Protein 9HT6 (pdb70)

Foldseek 3Di:
DDPVVVVVVVVLVVQLVCLQPDDQPDDDVVQVVVLLLCQPLQAAAAQWNCSNVNHPVQQPAQAAKGFQSQADDDDDDPDSDGDGGIDGPDPDDSNTHDPVPGNGRGGHSNVSVVVVVVPPD/DVVVVLVVVLVVQLVCLQPDAQPDDDPVQVVVLVLCQVLQAAAAQWNCSNVNNPVQQPFLWAKGFQSFADDDDDDPDGGDGGIDGDPPTPSNTHDPVPGNGRGGHSNVSVVVVVVPPD

Secondary structure (DSSP, 8-state):
--HHHHHHHHHHHHHHHHHHH--SS---HHHHHHHHHHHHHT--SSS-GGGGGG-HHHHT-SS-EEEGGGB--PPPTT------SEEE------S---GGG--B-SS-HHHHHHHHHHHH-/-HHHHHHHHHHHHHHHHHH--SS---HHHHHHHHHHHHTT--SSS-GGGGGG-HHHHT-SS-EEEGGGB--PPPTT-----SEEEPS--------GGG--B-SS-HHHHHHHHHHHH-

B-factor: mean 46.14, std 17.87, range [17.68, 108.6]

Sequence (239 aa):
RSNMGKLKQEMGGIVTELIRDYQSSREDSLQDAWDYVQAQVKCCGWVSFYQWTDNAELMNRPEVTYPCSCEVKGEEDNSLSVRKGFCEAPQRTQSGNHPEDWPVYQEGCMEKVQAWLQENLNMGKLKQEMGGIVTELIRDYQSSREDSLQDAWDYVQAQVKCCGWVSFYQWTDNAELMNRPEVTYPCSCEVKGEEDNSSVRKGFCEAPGQTQSGNHPEDWPVYQEGCMEKVQAWLQENL

GO terms:
  GO:0005886 plasma membrane (C, EXP)
  GO:0005886 plasma membrane (C, TAS)
  GO:0005515 protein binding (F, IPI)
  GO:0005886 plasma membrane (C, IDA)
  GO:0070062 extracellular exosome (C, HDA)

Nearest PDB structures (foldseek):
  7rd5-assembly1_F  TM=6.441E-01  e=2.062E-05  Homo sapiens
  7rdb-assembly1_B  TM=6.472E-01  e=5.078E-05  Homo sapiens
  5m4r-assembly3_C-2  TM=5.550E-01  e=1.550E+00  Homo sapiens
  3gos-assembly1_C  TM=2.939E-01  e=4.171E+00  Yersinia pestis
  6wqm-assembly1_B  TM=2.999E-01  e=9.208E+00  Bartonella henselae str. Houston-1

InterPro domains:
  IPR000301 Tetraspanin, animals [PIRSF002419] (2-260)
  IPR008952 Tetraspanin, EC2 domain superfamily [G3DSA:1.10.1450.10] (108-227)
  IPR008952 Tetraspanin, EC2 domain superfamily [SSF48652] (107-228)
  IPR018499 Tetraspanin/Peripherin [PF00335] (10-255)
  IPR018499 Tetraspanin/Peripherin [PTHR19282] (10-241)
  IPR018503 Tetraspanin, conserved site [PS00421] (63-85)

Radius of gyration: 19.65 Å; Cα contacts (8 Å, |Δi|>4): 404; chains: 2; bounding box: 38×63×39 Å

Structure (mmCIF, N/CA/C/O backbone):
data_9HT6
#
_entry.id   9HT6
#
_cell.length_a   51.420
_cell.length_b   62.670
_cell.length_c   97.610
_cell.angle_alpha   90.000
_cell.angle_beta   90.000
_cell.angle_gamma   90.000
#
_symmetry.space_group_name_H-M   'P 21 21 21'
#
loop_
_entity.id
_entity.type
_entity.pdbx_description
1 polymer 'CD82 antigen'
2 non-polymer DI(HYDROXYETHYL)ETHER
3 water water
#
loop_
_atom_site.group_PDB
_atom_site.id
_atom_site.type_symbol
_atom_site.label_atom_id
_atom_site.label_alt_id
_atom_site.label_comp_id
_atom_site.label_asym_id
_atom_site.label_entity_id
_atom_site.label_seq_id
_atom_site.pdbx_PDB_ins_code
_atom_site.Cartn_x
_atom_site.Cartn_y
_atom_site.Cartn_z
_atom_site.occupancy
_atom_site.B_iso_or_equiv
_atom_site.auth_seq_id
_atom_site.auth_comp_id
_atom_site.auth_asym_id
_atom_site.auth_atom_id
_atom_site.pdbx_PDB_model_num
ATOM 1 N N . ARG A 1 2 ? 2.11592 -32.41086 6.66707 1.000 74.81593 107 ARG A N 1
ATOM 2 C CA . ARG A 1 2 ? 2.03491 -32.23456 5.22168 1.000 85.12990 107 ARG A CA 1
ATOM 3 C C . ARG A 1 2 ? 3.22548 -32.90327 4.53668 1.000 76.79249 107 ARG A C 1
ATOM 4 O O . ARG A 1 2 ? 4.31101 -32.98875 5.11003 1.000 71.45067 107 ARG A O 1
ATOM 12 N N . SER A 1 3 ? 3.01565 -33.37633 3.30997 1.000 75.94388 108 SER A N 1
ATOM 13 C CA . SER A 1 3 ? 4.06293 -34.06963 2.57667 1.000 72.25524 108 SER A CA 1
ATOM 14 C C . SER A 1 3 ? 5.18311 -33.10268 2.19262 1.000 72.94118 108 SER A C 1
ATOM 15 O O . SER A 1 3 ? 5.08647 -31.88466 2.37260 1.000 68.98159 108 SER A O 1
ATOM 18 N N . ASN A 1 4 ? 6.26619 -33.66808 1.65072 1.000 66.37487 109 ASN A N 1
ATOM 19 C CA . ASN A 1 4 ? 7.39488 -32.84181 1.23243 1.000 62.58141 109 ASN A CA 1
ATOM 20 C C . ASN A 1 4 ? 7.01929 -31.91135 0.08574 1.000 57.41196 109 ASN A C 1
ATOM 21 O O . ASN A 1 4 ? 7.59009 -30.82142 -0.03971 1.000 55.86835 109 ASN A O 1
ATOM 26 N N . MET A 1 5 ? 6.06801 -32.31786 -0.75936 1.000 52.44852 110 MET A N 1
ATOM 27 C CA . MET A 1 5 ? 5.61409 -31.44395 -1.83486 1.000 51.54068 110 MET A CA 1
ATOM 28 C C . MET A 1 5 ? 4.71654 -30.32957 -1.31840 1.000 57.66275 110 MET A C 1
ATOM 29 O O . MET A 1 5 ? 4.78756 -29.20172 -1.81964 1.000 49.66626 110 MET A O 1
ATOM 34 N N . GLY A 1 6 ? 3.89740 -30.61484 -0.30413 1.000 52.71562 111 GLY A N 1
ATOM 35 C CA . GLY A 1 6 ? 3.06576 -29.57472 0.27725 1.000 50.21701 111 GLY A CA 1
ATOM 36 C C . GLY A 1 6 ? 3.87746 -28.47515 0.93211 1.000 52.26951 111 GLY A C 1
ATOM 37 O O . GLY A 1 6 ? 3.49580 -27.30311 0.89606 1.000 56.73708 111 GLY A O 1
ATOM 38 N N . LYS A 1 7 ? 5.01210 -28.83519 1.53376 1.000 50.72020 112 LYS A N 1
ATOM 39 C CA . LYS A 1 7 ? 5.85447 -27.83695 2.17972 1.000 38.23805 112 LYS A CA 1
ATOM 40 C C . LYS A 1 7 ? 6.65730 -27.03023 1.16666 1.000 41.81031 112 LYS A C 1
ATOM 41 O O . LYS A 1 7 ? 7.01926 -25.88097 1.44427 1.000 41.38082 112 LYS A O 1
ATOM 47 N N . LEU A 1 8 ? 6.94210 -27.60449 -0.00516 1.000 39.31762 113 LEU A N 1
ATOM 48 C CA . LEU A 1 8 ? 7.45605 -26.79665 -1.10623 1.000 29.48651 113 LEU A CA 1
ATOM 49 C C . LEU A 1 8 ? 6.36611 -25.89170 -1.66269 1.000 34.51819 113 LEU A C 1
ATOM 50 O O . LEU A 1 8 ? 6.63612 -24.75141 -2.05842 1.000 35.78891 113 LEU A O 1
ATOM 55 N N . LYS A 1 9 ? 5.12532 -26.38485 -1.69475 1.000 44.32722 114 LYS A N 1
ATOM 56 C CA . LYS A 1 9 ? 4.01163 -25.56597 -2.16019 1.000 39.37633 114 LYS A CA 1
ATOM 57 C C . LYS A 1 9 ? 3.78178 -24.37467 -1.23999 1.000 41.13579 114 LYS A C 1
ATOM 58 O O . LYS A 1 9 ? 3.51008 -23.26363 -1.70880 1.000 43.65086 114 LYS A O 1
ATOM 64 N N . GLN A 1 10 ? 3.88373 -24.58611 0.07473 1.000 45.39730 115 GLN A N 1
ATOM 65 C CA . GLN A 1 10 ? 3.70429 -23.48464 1.01653 1.000 38.88093 115 GLN A CA 1
ATOM 66 C C . GLN A 1 10 ? 4.85938 -22.49062 0.94175 1.000 44.40435 115 GLN A C 1
ATOM 67 O O . GLN A 1 10 ? 4.64454 -21.27514 1.03086 1.000 41.96155 115 GLN A O 1
ATOM 73 N N . GLU A 1 11 ? 6.09152 -22.98309 0.78384 1.000 35.49879 116 GLU A N 1
ATOM 74 C CA . GLU A 1 11 ? 7.22555 -22.07729 0.62198 1.000 48.86552 116 GLU A CA 1
ATOM 75 C C . GLU A 1 11 ? 7.10655 -21.27868 -0.66817 1.000 47.89386 116 GLU A C 1
ATOM 76 O O . GLU A 1 11 ? 7.46323 -20.09494 -0.71102 1.000 48.82010 116 GLU A O 1
ATOM 82 N N . MET A 1 12 ? 6.60902 -21.91150 -1.73269 1.000 41.26568 117 MET A N 1
ATOM 83 C CA . MET A 1 12 ? 6.34662 -21.17988 -2.96643 1.000 38.86750 117 MET A CA 1
ATOM 84 C C . MET A 1 12 ? 5.30259 -20.09329 -2.73922 1.000 42.07071 117 MET A C 1
ATOM 85 O O . MET A 1 12 ? 5.46390 -18.95798 -3.20155 1.000 26.01063 117 MET A O 1
ATOM 90 N N . GLY A 1 13 ? 4.22280 -20.42466 -2.02742 1.000 37.13217 118 GLY A N 1
ATOM 91 C CA . GLY A 1 13 ? 3.22584 -19.42150 -1.69674 1.000 36.74502 118 GLY A CA 1
ATOM 92 C C . GLY A 1 13 ? 3.77372 -18.31341 -0.82025 1.000 38.87276 118 GLY A C 1
ATOM 93 O O . GLY A 1 13 ? 3.30169 -17.17546 -0.88344 1.000 35.13135 118 GLY A O 1
ATOM 94 N N . GLY A 1 14 ? 4.76840 -18.62724 0.01178 1.000 42.67272 119 GLY A N 1
ATOM 95 C CA . GLY A 1 14 ? 5.39422 -17.59555 0.82187 1.000 24.54525 119 GLY A CA 1
ATOM 96 C C . GLY A 1 14 ? 6.17437 -16.59808 -0.01307 1.000 32.07687 119 GLY A C 1
ATOM 97 O O . GLY A 1 14 ? 6.18590 -15.40014 0.28440 1.000 39.69987 119 GLY A O 1
ATOM 98 N N . ILE A 1 15 ? 6.84551 -17.07836 -1.06241 1.000 32.87949 120 ILE A N 1
ATOM 99 C CA . ILE A 1 15 ? 7.58349 -16.18529 -1.95313 1.000 30.49770 120 ILE A CA 1
ATOM 100 C C . ILE A 1 15 ? 6.62679 -15.23546 -2.66314 1.000 37.70078 120 ILE A C 1
ATOM 101 O O . ILE A 1 15 ? 6.87528 -14.02729 -2.75423 1.000 34.60254 120 ILE A O 1
ATOM 106 N N . VAL A 1 16 ? 5.51844 -15.77158 -3.18103 1.000 29.94535 121 VAL A N 1
ATOM 107 C CA . VAL A 1 16 ? 4.55497 -14.94718 -3.90707 1.000 37.17417 121 VAL A CA 1
ATOM 108 C C . VAL A 1 16 ? 3.96625 -13.88072 -2.99313 1.000 28.35492 121 VAL A C 1
ATOM 109 O O . VAL A 1 16 ? 3.76169 -12.73184 -3.40537 1.000 39.96543 121 VAL A O 1
ATOM 113 N N . THR A 1 17 ? 3.69318 -14.23880 -1.73666 1.000 26.97618 122 THR A N 1
ATOM 114 C CA . THR A 1 17 ? 3.14537 -13.26710 -0.79631 1.000 30.59070 122 THR A CA 1
ATOM 115 C C . THR A 1 17 ? 4.11857 -12.11667 -0.56688 1.000 35.32508 122 THR A C 1
ATOM 116 O O . THR A 1 17 ? 3.72008 -10.94576 -0.57175 1.000 41.53909 122 THR A O 1
ATOM 120 N N . GLU A 1 18 ? 5.40183 -12.42929 -0.36838 1.000 32.15273 123 GLU A N 1
ATOM 121 C CA . GLU A 1 18 ? 6.40008 -11.37582 -0.21855 1.000 35.42694 123 GLU A CA 1
ATOM 122 C C . GLU A 1 18 ? 6.64213 -10.64298 -1.53133 1.000 31.85739 123 GLU A C 1
ATOM 123 O O . GLU A 1 18 ? 6.90785 -9.43531 -1.52488 1.000 41.19341 123 GLU A O 1
ATOM 125 N N . LEU A 1 19 ? 6.56475 -11.35561 -2.65882 1.000 30.28327 124 LEU A N 1
ATOM 126 C CA . LEU A 1 19 ? 6.67001 -10.71089 -3.96459 1.000 25.53202 124 LEU A CA 1
ATOM 127 C C . LEU A 1 19 ? 5.57935 -9.66440 -4.15618 1.000 43.00166 124 LEU A C 1
ATOM 128 O O . LEU A 1 19 ? 5.84669 -8.55917 -4.64336 1.000 31.95053 124 LEU A O 1
ATOM 133 N N . ILE A 1 20 ? 4.34147 -9.99826 -3.78460 1.000 39.18542 125 ILE A N 1
ATOM 134 C CA . ILE A 1 20 ? 3.24375 -9.04097 -3.89098 1.000 30.34054 125 ILE A CA 1
ATOM 135 C C . ILE A 1 20 ? 3.48560 -7.84586 -2.97689 1.000 37.10285 125 ILE A C 1
ATOM 136 O O . ILE A 1 20 ? 3.21300 -6.69652 -3.34608 1.000 34.79983 125 ILE A O 1
ATOM 141 N N . ARG A 1 21 ? 4.02184 -8.09397 -1.77983 1.000 30.21041 126 ARG A N 1
ATOM 142 C CA . ARG A 1 21 ? 4.28735 -7.00538 -0.84479 1.000 33.28841 126 ARG A CA 1
ATOM 143 C C . ARG A 1 21 ? 5.36031 -6.06051 -1.37403 1.000 37.49931 126 ARG A C 1
ATOM 144 O O . ARG A 1 21 ? 5.21556 -4.83594 -1.28177 1.000 46.17172 126 ARG A O 1
ATOM 152 N N . ASP A 1 22 ? 6.43851 -6.60594 -1.93141 1.000 36.32449 127 ASP A N 1
ATOM 153 C CA . ASP A 1 22 ? 7.57116 -5.81332 -2.39218 1.000 41.50671 127 ASP A CA 1
ATOM 154 C C . ASP A 1 22 ? 7.42475 -5.34184 -3.83257 1.000 47.5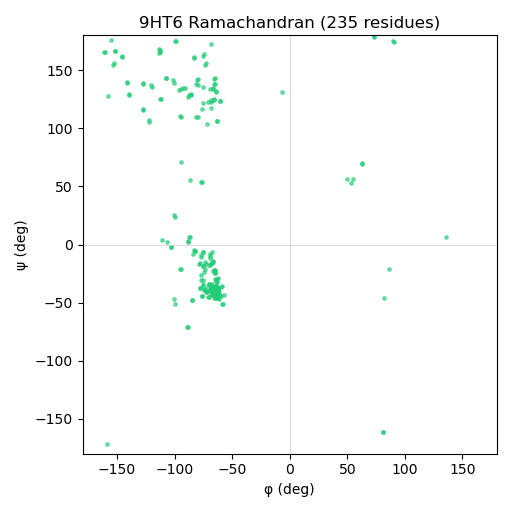2413 127 ASP A C 1
ATOM 155 O O . ASP A 1 22 ? 8.34694 -4.70720 -4.35683 1.000 43.01504 127 ASP A O 1
ATOM 160 N N . TYR A 1 23 ? 6.29814 -5.63702 -4.47718 1.000 38.62223 128 TYR A N 1
ATOM 161 C CA . TYR A 1 23 ? 6.09967 -5.28377 -5.8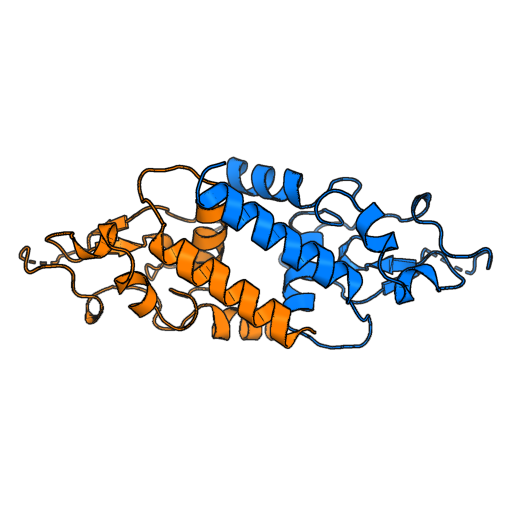7722 1.000 37.84681 128 TYR A CA 1
ATOM 162 C C . TYR A 1 23 ? 6.18364 -3.77694 -6.07034 1.000 42.00083 128 TYR A C 1
ATOM 163 O O . TYR A 1 23 ? 5.44695 -3.01397 -5.43470 1.000 43.39914 128 TYR A O 1
ATOM 172 N N . GLN A 1 24 ? 7.08464 -3.35795 -6.95285 1.000 46.24733 129 GLN A N 1
ATOM 173 C CA . GLN A 1 24 ? 7.25107 -1.96100 -7.32157 1.000 49.63104 129 GLN A CA 1
ATOM 174 C C . GLN A 1 24 ? 6.82641 -1.77282 -8.77406 1.000 57.33766 129 GLN A C 1
ATOM 175 O O . GLN A 1 24 ? 7.33613 -2.45498 -9.67095 1.000 46.04894 129 GLN A O 1
ATOM 181 N N . SER A 1 25 ? 5.89132 -0.84521 -8.99981 1.000 49.95502 130 SER A N 1
ATOM 182 C CA . SER A 1 25 ? 5.30749 -0.67520 -10.32643 1.000 56.19254 130 SER A CA 1
ATOM 183 C C . SER A 1 25 ? 6.32121 -0.21033 -11.36292 1.000 60.42231 130 SER A C 1
ATOM 184 O O . SER A 1 25 ? 6.12288 -0.45888 -12.55691 1.000 54.20926 130 SER A O 1
ATOM 187 N N . SER A 1 26 ? 7.40289 0.44558 -10.94118 1.000 55.52785 131 SER A N 1
ATOM 188 C CA . SER A 1 26 ? 8.36572 1.01399 -11.87601 1.000 63.18495 131 SER A CA 1
ATOM 189 C C . SER A 1 26 ? 9.55923 0.11052 -12.15867 1.000 59.91116 131 SER A C 1
ATOM 190 O O . SER A 1 26 ? 10.21828 0.29123 -13.18893 1.000 71.68697 131 SER A O 1
ATOM 193 N N . ARG A 1 27 ? 9.85243 -0.84951 -11.28570 1.000 73.36382 132 ARG A N 1
ATOM 194 C CA . ARG A 1 27 ? 11.03588 -1.68174 -11.45060 1.000 80.18620 132 ARG A CA 1
ATOM 195 C C . ARG A 1 27 ? 10.79194 -2.78417 -12.47344 1.000 68.74879 132 ARG A C 1
ATOM 196 O O . ARG A 1 27 ? 9.73000 -3.41342 -12.49380 1.000 62.31149 132 ARG A O 1
ATOM 204 N N . GLU A 1 28 ? 11.78845 -3.00961 -13.32856 1.000 63.96452 133 GLU A N 1
ATOM 205 C CA . GLU A 1 28 ? 11.76375 -4.10030 -14.29711 1.000 59.47837 133 GLU A CA 1
ATOM 206 C C . GLU A 1 28 ? 12.49287 -5.29458 -13.69096 1.000 65.38197 133 GLU A C 1
ATOM 207 O O . GLU A 1 28 ? 13.71725 -5.26745 -13.52720 1.000 61.42494 133 GLU A O 1
ATOM 209 N N . ASP A 1 29 ? 11.74115 -6.34160 -13.35830 1.000 57.81570 134 ASP A N 1
ATOM 210 C CA . ASP A 1 29 ? 12.28490 -7.50767 -12.67899 1.000 52.49250 134 ASP A CA 1
ATOM 211 C C . ASP A 1 29 ? 11.64062 -8.76596 -13.23977 1.000 43.38605 134 ASP A C 1
ATOM 212 O O . ASP A 1 29 ? 10.43206 -8.79412 -13.48747 1.000 48.50914 134 ASP A O 1
ATOM 217 N N . SER A 1 30 ? 12.45426 -9.80721 -13.43485 1.000 39.23545 135 SER A N 1
ATOM 218 C CA . SER A 1 30 ? 11.95035 -11.03238 -14.04916 1.000 35.19832 135 SER A CA 1
ATOM 219 C C . SER A 1 30 ? 10.96600 -11.75580 -13.13869 1.000 38.88084 135 SER A C 1
ATOM 220 O O . SER A 1 30 ? 10.00055 -12.36085 -13.61929 1.000 41.29899 135 SER A O 1
ATOM 223 N N . LEU A 1 31 ? 11.18880 -11.70879 -11.82369 1.000 37.19449 136 LEU A N 1
ATOM 224 C CA . LEU A 1 31 ? 10.26677 -12.37401 -10.90905 1.000 31.74955 136 LEU A CA 1
ATOM 225 C C . LEU A 1 31 ? 8.92354 -11.65500 -10.86594 1.000 33.07303 136 LEU A C 1
ATOM 226 O O . LEU A 1 31 ? 7.87088 -12.30001 -10.79853 1.000 34.96470 136 LEU A O 1
ATOM 231 N N . GLN A 1 32 ? 8.93755 -10.31988 -10.90108 1.000 34.32316 137 GLN A N 1
ATOM 232 C CA . GLN A 1 32 ? 7.68800 -9.57748 -11.03489 1.000 30.24998 137 GLN A CA 1
ATOM 233 C C . GLN A 1 32 ? 7.01246 -9.88365 -12.36484 1.000 29.86563 137 GLN A C 1
ATOM 234 O O . GLN A 1 32 ? 5.78365 -10.00524 -12.43330 1.000 35.06499 137 GLN A O 1
ATOM 240 N N . ASP A 1 33 ? 7.80271 -10.00511 -13.43537 1.000 40.21898 138 ASP A N 1
ATOM 241 C CA . ASP A 1 33 ? 7.24499 -10.34750 -14.74004 1.000 38.17213 138 ASP A CA 1
ATOM 242 C C . ASP A 1 33 ? 6.56706 -11.71013 -14.70966 1.000 34.94504 138 ASP A C 1
ATOM 243 O O . ASP A 1 33 ? 5.47373 -11.88038 -15.26218 1.000 38.74596 138 ASP A O 1
ATOM 248 N N . ALA A 1 34 ? 7.20499 -12.69466 -14.07123 1.000 30.96089 139 ALA A N 1
ATOM 249 C CA . ALA A 1 34 ? 6.63236 -14.03525 -14.01374 1.000 32.99265 139 ALA A CA 1
ATOM 250 C C . ALA A 1 34 ? 5.30074 -14.03878 -13.27463 1.000 38.49666 139 ALA A C 1
ATOM 251 O O . ALA A 1 34 ? 4.36877 -14.75223 -13.66443 1.000 32.27317 139 ALA A O 1
ATOM 253 N N . TRP A 1 35 ? 5.18656 -13.24371 -12.20801 1.000 32.84613 140 TRP A N 1
ATOM 254 C CA . TRP A 1 35 ? 3.93452 -13.21338 -11.46053 1.000 28.45986 140 TRP A CA 1
ATOM 255 C C . TRP A 1 35 ? 2.84039 -12.49735 -12.23996 1.000 28.46571 140 TRP A C 1
ATOM 256 O O . TRP A 1 35 ? 1.68489 -12.93780 -12.24117 1.000 34.39439 140 TRP A O 1
ATOM 267 N N . ASP A 1 36 ? 3.18074 -11.38763 -12.90051 1.000 32.49889 141 ASP A N 1
ATOM 268 C CA . ASP A 1 36 ? 2.20766 -10.70989 -13.75180 1.000 31.00451 141 ASP A CA 1
ATOM 269 C C . ASP A 1 36 ? 1.70363 -11.63403 -14.85337 1.000 28.71987 141 ASP A C 1
ATOM 270 O O . ASP A 1 36 ? 0.52796 -11.57701 -15.23273 1.000 26.46467 141 ASP A O 1
ATOM 275 N N . TYR A 1 37 ? 2.57872 -12.49581 -15.37744 1.000 30.15397 142 TYR A N 1
ATOM 276 C CA . TYR A 1 37 ? 2.15513 -13.44108 -16.40487 1.000 33.41461 142 TYR A CA 1
ATOM 277 C C . TYR A 1 37 ? 1.13955 -14.43513 -15.85520 1.000 31.36302 142 TYR A C 1
ATOM 278 O O . TYR A 1 37 ? 0.15715 -14.76634 -16.52940 1.000 32.94084 142 TYR A O 1
ATOM 287 N N . VAL A 1 38 ? 1.36252 -14.92653 -14.63443 1.000 36.17166 143 VAL A N 1
ATOM 288 C CA . VAL A 1 38 ? 0.45523 -15.90933 -14.04788 1.000 27.43259 143 VAL A CA 1
ATOM 289 C C . VAL A 1 38 ? -0.91819 -15.29434 -13.80749 1.000 33.45279 143 VAL A C 1
ATOM 290 O O . VAL A 1 38 ? -1.94976 -15.89158 -14.13679 1.000 29.98860 143 VAL A O 1
ATOM 294 N N . GLN A 1 39 ? -0.95222 -14.08621 -13.24064 1.000 27.51743 144 GLN A N 1
ATOM 295 C CA . GLN A 1 39 ? -2.23028 -13.44567 -12.94582 1.000 28.35059 144 GLN A CA 1
ATOM 296 C C . GLN A 1 39 ? -3.01507 -13.14865 -14.21738 1.000 28.03301 144 GLN A C 1
ATOM 297 O O . GLN A 1 39 ? -4.24582 -13.26388 -14.23633 1.000 34.99507 144 GLN A O 1
ATOM 303 N N . ALA A 1 40 ? -2.32321 -12.76784 -15.29140 1.000 30.31944 145 ALA A N 1
ATOM 304 C CA . ALA A 1 40 ? -3.01589 -12.40787 -16.52320 1.000 24.71324 145 ALA A CA 1
ATOM 305 C C . ALA A 1 40 ? -3.47753 -13.63848 -17.29517 1.000 28.60700 145 ALA A C 1
ATOM 306 O O . ALA A 1 40 ? -4.56043 -13.62781 -17.89045 1.000 26.60339 145 ALA A O 1
ATOM 308 N N . GLN A 1 41 ? -2.67638 -14.70614 -17.29533 1.000 31.97795 146 GLN A N 1
ATOM 309 C CA . GLN A 1 41 ? -2.99702 -15.87768 -18.10503 1.000 31.85897 146 GLN A CA 1
ATOM 310 C C . GLN A 1 41 ? -3.94977 -16.82018 -17.37933 1.000 30.83563 146 GLN A C 1
ATOM 311 O O . GLN A 1 41 ? -4.94523 -17.27209 -17.95564 1.000 39.33003 146 GLN A O 1
ATOM 317 N N . VAL A 1 42 ? -3.65936 -17.13449 -16.11457 1.000 35.56350 147 VAL A N 1
ATOM 318 C CA . VAL A 1 42 ? -4.56352 -17.97787 -15.34368 1.000 24.47012 147 VAL A CA 1
ATOM 319 C C . VAL A 1 42 ? -5.82249 -17.21213 -14.95871 1.000 17.78323 147 VAL A C 1
ATOM 320 O O . VAL A 1 42 ? -6.83471 -17.82462 -14.59844 1.000 30.02523 147 VAL A O 1
ATOM 324 N N . LYS A 1 43 ? -5.78877 -15.88123 -15.05456 1.000 29.27766 148 LYS A N 1
ATOM 325 C CA . LYS A 1 43 ? -6.91268 -15.00627 -14.71850 1.000 28.30987 148 LYS A CA 1
ATOM 326 C C . LYS A 1 43 ? -7.26831 -15.12701 -13.23247 1.000 24.46907 148 LYS A C 1
ATOM 327 O O . LYS A 1 43 ? -8.30854 -15.65672 -12.83689 1.000 29.01087 148 LYS A O 1
ATOM 333 N N . CYS A 1 44 ? -6.35463 -14.60426 -12.41810 1.000 24.74978 149 CYS A N 1
ATOM 334 C CA . CYS A 1 44 ? -6.48742 -14.62957 -10.96996 1.000 26.66299 149 CYS A CA 1
ATOM 335 C C . CYS A 1 44 ? -5.73943 -13.43444 -10.39695 1.000 26.87827 149 CYS A C 1
ATOM 336 O O . CYS A 1 44 ? -4.95021 -12.78454 -11.08605 1.000 21.89064 149 CYS A O 1
ATOM 339 N N . CYS A 1 45 ? -5.98626 -13.15153 -9.11857 1.000 24.13156 150 CYS A N 1
ATOM 340 C CA . CYS A 1 45 ? -5.35665 -12.01574 -8.45657 1.000 25.44432 150 CYS A CA 1
ATOM 341 C C . CYS A 1 45 ? -4.94701 -12.40765 -7.04631 1.000 29.19746 150 CYS A C 1
ATOM 342 O O . CYS A 1 45 ? -5.76367 -12.92581 -6.27885 1.000 27.88488 150 CYS A O 1
ATOM 345 N N . GLY A 1 46 ? -3.68931 -12.14385 -6.70743 1.000 26.13064 151 GLY A N 1
ATOM 346 C CA . GLY A 1 46 ? -3.14731 -12.55587 -5.42847 1.000 25.95288 151 GLY A CA 1
ATOM 347 C C . GLY A 1 46 ? -2.91369 -14.05637 -5.39515 1.000 33.36923 151 GLY A C 1
ATOM 348 O O . GLY A 1 46 ? -3.18758 -14.78676 -6.34525 1.000 31.08297 151 GLY A O 1
ATOM 349 N N . TRP A 1 47 ? -2.38415 -14.51722 -4.26447 1.000 25.31820 152 TRP A N 1
ATOM 350 C CA . TRP A 1 47 ? -2.16405 -15.95368 -4.05896 1.000 25.49726 152 TRP A CA 1
ATOM 351 C C . TRP A 1 47 ? -3.41669 -16.57055 -3.44509 1.000 30.02947 152 TRP A C 1
ATOM 352 O O . TRP A 1 47 ? -4.14550 -17.31353 -4.11022 1.000 28.62072 152 TRP A O 1
ATOM 363 N N . VAL A 1 48 ? -3.68506 -16.25843 -2.17823 1.000 25.10377 153 VAL A N 1
ATOM 364 C CA . VAL A 1 48 ? -4.91556 -16.72515 -1.54963 1.000 30.65248 153 VAL A CA 1
ATOM 365 C C . VAL A 1 48 ? -6.11007 -15.90281 -2.02092 1.000 36.73936 153 VAL A C 1
ATOM 366 O O . VAL A 1 48 ? -7.16911 -16.45449 -2.33982 1.000 38.11698 153 VAL A O 1
ATOM 370 N N . SER A 1 49 ? -5.96038 -14.58134 -2.08140 1.000 18.16155 154 SER A N 1
ATOM 371 C CA . SER A 1 49 ? -7.02647 -13.69917 -2.53735 1.000 24.01988 154 SER A CA 1
ATOM 372 C C . SER A 1 49 ? -6.40889 -12.36872 -2.94302 1.000 30.74178 154 SER A C 1
ATOM 373 O O . SER A 1 49 ? -5.25570 -12.07417 -2.61991 1.000 30.68419 154 SER A O 1
ATOM 376 N N . PHE A 1 50 ? -7.19657 -11.55992 -3.65790 1.000 32.55201 155 PHE A N 1
ATOM 377 C CA . PHE A 1 50 ? -6.70071 -10.26396 -4.10733 1.000 25.11082 155 PHE A CA 1
ATOM 378 C C . PHE A 1 50 ? -6.45144 -9.29783 -2.95686 1.000 35.01584 155 PHE A C 1
ATOM 379 O O . PHE A 1 50 ? -5.78181 -8.27998 -3.16187 1.000 37.91457 155 PHE A O 1
ATOM 387 N N . TYR A 1 51 ? -6.96402 -9.59085 -1.75930 1.000 35.72084 156 TYR A N 1
ATOM 388 C CA . TYR A 1 51 ? -6.71922 -8.73235 -0.60721 1.000 33.44312 156 TYR A CA 1
ATOM 389 C C . TYR A 1 51 ? -5.26221 -8.75478 -0.16618 1.000 28.81297 156 TYR A C 1
ATOM 390 O O . TYR A 1 51 ? -4.84729 -7.87737 0.59800 1.000 39.20866 156 TYR A O 1
ATOM 399 N N . GLN A 1 52 ? -4.47954 -9.73596 -0.62166 1.000 22.21183 157 GLN A N 1
ATOM 400 C CA . GLN A 1 52 ? -3.05101 -9.74067 -0.33085 1.000 33.71093 157 GLN A CA 1
ATOM 401 C C . GLN A 1 52 ? -2.32559 -8.57006 -0.97960 1.000 35.99032 157 GLN A C 1
ATOM 402 O O . GLN A 1 52 ? -1.24551 -8.19107 -0.51346 1.000 36.39246 157 GLN A O 1
ATOM 408 N N . TRP A 1 53 ? -2.88996 -7.99330 -2.04329 1.000 25.48708 158 TRP A N 1
ATOM 409 C CA . TRP A 1 53 ? -2.30350 -6.80203 -2.64266 1.000 24.91070 158 TRP A CA 1
ATOM 410 C C . TRP A 1 53 ? -2.44435 -5.57741 -1.74973 1.000 30.19441 158 TRP A C 1
ATOM 411 O O . TRP A 1 53 ? -1.72401 -4.59418 -1.95154 1.000 32.40782 158 TRP A O 1
ATOM 422 N N . THR A 1 54 ? -3.34928 -5.61290 -0.76876 1.000 33.11371 159 THR A N 1
ATOM 423 C CA . THR A 1 54 ? -3.45595 -4.51948 0.18887 1.000 37.44837 159 THR A CA 1
ATOM 424 C C . THR A 1 54 ? -2.25999 -4.45172 1.12666 1.000 40.25485 159 THR A C 1
ATOM 425 O O . THR A 1 54 ? -2.12842 -3.46931 1.86451 1.000 43.47250 159 THR A O 1
ATOM 429 N N . ASP A 1 55 ? -1.39404 -5.46588 1.12058 1.000 30.22183 160 ASP A N 1
ATOM 430 C CA . ASP A 1 55 ? -0.14694 -5.39835 1.86752 1.000 38.16499 160 ASP A CA 1
ATOM 431 C C . ASP A 1 55 ? 0.93829 -4.64302 1.11522 1.000 35.81446 160 ASP A C 1
ATOM 432 O O . ASP A 1 55 ? 2.01831 -4.41996 1.67294 1.000 39.00344 160 ASP A O 1
ATOM 437 N N . ASN A 1 56 ? 0.67820 -4.25199 -0.12992 1.000 36.34543 161 ASN A N 1
ATOM 438 C CA . ASN A 1 56 ? 1.59205 -3.40631 -0.88794 1.000 44.48998 161 ASN A CA 1
ATOM 439 C C . ASN A 1 56 ? 1.36923 -1.95998 -0.46402 1.000 42.92115 161 ASN A C 1
ATOM 440 O O . ASN A 1 56 ? 0.32877 -1.36957 -0.77330 1.000 35.15671 161 ASN A O 1
ATOM 445 N N . ALA A 1 57 ? 2.34004 -1.39100 0.25542 1.000 46.17077 162 ALA A N 1
ATOM 446 C CA . ALA A 1 57 ? 2.18339 -0.03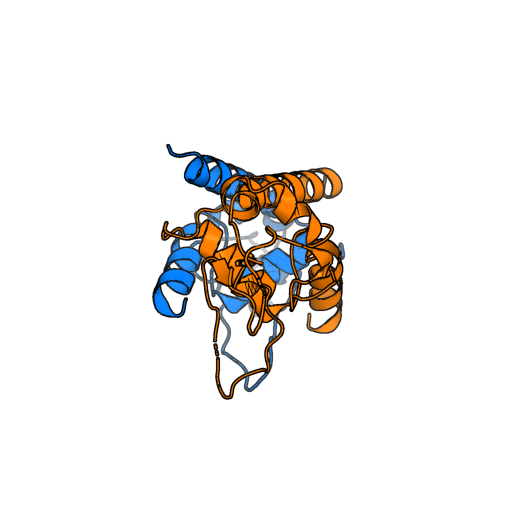196 0.76586 1.000 28.00603 162 ALA A CA 1
ATOM 447 C C . ALA A 1 57 ? 2.07819 0.97616 -0.37022 1.000 28.86020 162 ALA A C 1
ATOM 448 O O . ALA A 1 57 ? 1.27098 1.91175 -0.30788 1.000 43.42046 162 ALA A O 1
ATOM 450 N N . GLU A 1 58 ? 2.88765 0.79887 -1.41833 1.000 38.69593 163 GLU A N 1
ATOM 451 C CA . GLU A 1 58 ? 2.85749 1.71804 -2.55163 1.000 28.85806 163 GLU A CA 1
ATOM 452 C C . GLU A 1 58 ? 1.49530 1.70621 -3.23580 1.000 38.47770 163 GLU A C 1
ATOM 453 O O . GLU A 1 58 ? 1.00214 2.75264 -3.67342 1.000 45.42062 163 GLU A O 1
ATOM 459 N N . LEU A 1 59 ? 0.86581 0.53332 -3.32577 1.000 35.57273 164 LEU A N 1
ATOM 460 C CA . LEU A 1 59 ? -0.43151 0.43838 -3.98423 1.000 31.00897 164 LEU A CA 1
ATOM 461 C C . LEU A 1 59 ? -1.51819 1.10776 -3.15006 1.000 38.62381 164 LEU A C 1
ATOM 462 O O . LEU A 1 59 ? -2.34208 1.86276 -3.68013 1.000 34.68612 164 LEU A O 1
ATOM 467 N N . MET A 1 60 ? -1.53431 0.85018 -1.83998 1.000 30.64826 165 MET A N 1
ATOM 468 C CA . MET A 1 60 ? -2.57448 1.40562 -0.98331 1.000 30.10421 165 MET A CA 1
ATOM 469 C C . MET A 1 60 ? -2.36339 2.87247 -0.64203 1.000 43.55640 165 MET A C 1
ATOM 470 O O . MET A 1 60 ? -3.27346 3.49307 -0.08576 1.000 43.25971 165 MET A O 1
ATOM 475 N N . ASN A 1 61 ? -1.20086 3.43574 -0.94748 1.000 47.42539 166 ASN A N 1
ATOM 476 C CA . ASN A 1 61 ? -0.94458 4.85098 -0.73428 1.000 40.01848 166 ASN A CA 1
ATOM 477 C C . ASN A 1 61 ? -1.36513 5.70554 -1.92185 1.000 37.74119 166 ASN A C 1
ATOM 478 O O . ASN A 1 61 ? -1.10644 6.91366 -1.92181 1.000 47.91428 166 ASN A O 1
ATOM 480 N N . ARG A 1 62 ? -2.01115 5.11024 -2.92699 1.000 42.40941 167 ARG A N 1
ATOM 481 C CA . ARG A 1 62 ? -2.43534 5.85426 -4.10490 1.000 37.99726 167 ARG A CA 1
ATOM 482 C C . ARG A 1 62 ? -3.72099 6.62537 -3.80734 1.000 39.46261 167 ARG A C 1
ATOM 483 O O . ARG A 1 62 ? -4.59805 6.12237 -3.09990 1.000 44.67725 167 ARG A O 1
ATOM 491 N N . PRO A 1 63 ? -3.85814 7.84622 -4.33376 1.000 49.43664 168 PRO A N 1
ATOM 492 C CA . PRO A 1 63 ? -5.07386 8.62845 -4.05979 1.000 46.86387 168 PRO A CA 1
ATOM 493 C C . PRO A 1 63 ? -6.29346 8.15381 -4.82872 1.000 53.12119 168 PRO A C 1
ATOM 494 O O . PRO A 1 63 ? -7.41754 8.48983 -4.43698 1.000 53.65184 168 PRO A O 1
ATOM 498 N N . GLU A 1 64 ? -6.11467 7.39605 -5.90413 1.000 49.56642 169 GLU A N 1
ATOM 499 C CA . GLU A 1 64 ? -7.21421 6.89123 -6.71155 1.000 39.00750 169 GLU A CA 1
ATOM 500 C C . GLU A 1 64 ? -7.30337 5.37519 -6.60113 1.000 39.16064 169 GLU A C 1
ATOM 501 O O . GLU A 1 64 ? -6.40821 4.70837 -6.07546 1.000 46.01582 169 GLU A O 1
ATOM 507 N N . VAL A 1 65 ? -8.41639 4.83690 -7.09830 1.000 39.26123 170 VAL A N 1
ATOM 508 C CA . VAL A 1 65 ? -8.60739 3.39384 -7.17829 1.000 33.46158 170 VAL A CA 1
ATOM 509 C C . VAL A 1 65 ? -7.54717 2.82864 -8.11217 1.000 40.16600 170 VAL A C 1
ATOM 510 O O . VAL A 1 65 ? -7.61686 3.01097 -9.33308 1.000 35.50630 170 VAL A O 1
ATOM 514 N N . THR A 1 66 ? -6.55316 2.15032 -7.54429 1.000 41.35366 171 THR A N 1
ATOM 515 C CA . THR A 1 66 ? -5.42210 1.63937 -8.30297 1.000 31.40851 171 THR A CA 1
ATOM 516 C C . THR A 1 66 ? -5.24353 0.15770 -8.01044 1.000 30.49881 171 THR A C 1
ATOM 517 O O . THR A 1 66 ? -5.35744 -0.27605 -6.86014 1.000 29.19489 171 THR A O 1
ATOM 521 N N . TYR A 1 67 ? -4.95493 -0.61091 -9.05405 1.000 35.89588 172 TYR A N 1
ATOM 522 C CA . TYR A 1 67 ? -4.88949 -2.06107 -8.96079 1.000 34.73913 172 TYR A CA 1
ATOM 523 C C . TYR A 1 67 ? -3.79881 -2.55449 -9.89764 1.000 29.89029 172 TYR A C 1
ATOM 524 O O . TYR A 1 67 ? -3.37746 -1.82565 -10.80250 1.000 29.78658 172 TYR A O 1
ATOM 533 N N . PRO A 1 68 ? -3.30795 -3.77882 -9.69757 1.000 33.14542 173 PRO A N 1
ATOM 534 C CA . PRO A 1 68 ? -2.31669 -4.33294 -10.63146 1.000 21.87869 173 PRO A CA 1
ATOM 535 C C . PRO A 1 68 ? -2.93967 -4.57068 -11.99858 1.000 30.97943 173 PRO A C 1
ATOM 536 O O . PRO A 1 68 ? -4.04121 -5.11384 -12.10814 1.000 28.94577 173 PRO A O 1
ATOM 540 N N . CYS A 1 69 ? -2.22253 -4.15709 -13.04545 1.000 28.23449 174 CYS A N 1
ATOM 541 C CA . CYS A 1 69 ? -2.75890 -4.27771 -14.39713 1.000 30.30136 174 CYS A CA 1
ATOM 542 C C . CYS A 1 69 ? -2.94946 -5.73785 -14.79167 1.000 36.22517 174 CYS A C 1
ATOM 543 O O . CYS A 1 69 ? -3.90966 -6.07725 -15.49286 1.000 36.76292 174 CYS A O 1
ATOM 546 N N . SER A 1 70 ? -2.04468 -6.61831 -14.35298 1.000 29.34094 175 SER A N 1
ATOM 547 C CA . SER A 1 70 ? -2.15801 -8.03123 -14.69878 1.000 33.58208 175 SER A CA 1
ATOM 548 C C . SER A 1 70 ? -3.37738 -8.68945 -14.06667 1.000 27.10188 175 SER A C 1
ATOM 549 O O . SER A 1 70 ? -3.84485 -9.71331 -14.57639 1.000 36.68574 175 SER A O 1
ATOM 552 N N . CYS A 1 71 ? -3.89983 -8.12890 -12.97338 1.000 24.66823 176 CYS A N 1
ATOM 553 C CA . CYS A 1 71 ? -5.11309 -8.64939 -12.35538 1.000 27.83620 176 CYS A CA 1
ATOM 554 C C . CYS A 1 71 ? -6.37601 -8.23423 -13.09672 1.000 34.03665 176 CYS A C 1
ATOM 555 O O . CYS A 1 71 ? -7.43153 -8.83813 -12.87732 1.000 36.17883 176 CYS A O 1
ATOM 558 N N . GLU A 1 72 ? -6.28839 -7.22798 -13.96294 1.000 24.62249 177 GLU A N 1
ATOM 559 C CA . GLU A 1 72 ? -7.47468 -6.61040 -14.53952 1.000 26.01960 177 GLU A CA 1
ATOM 560 C C . GLU A 1 72 ? -8.24046 -7.58856 -15.42192 1.000 29.79904 177 GLU A C 1
ATOM 561 O O . GLU A 1 72 ? -7.65015 -8.35599 -16.18806 1.000 39.14128 177 GLU A O 1
ATOM 567 N N . VAL A 1 73 ? -9.56765 -7.56224 -15.29685 1.000 38.35644 178 VAL A N 1
ATOM 568 C CA . VAL A 1 73 ? -10.43365 -8.35652 -16.16185 1.000 27.01803 178 VAL A CA 1
ATOM 569 C C . VAL A 1 73 ? -10.31298 -7.83101 -17.58555 1.000 26.76267 178 VAL A C 1
ATOM 570 O O . VAL A 1 73 ? -10.52132 -6.63957 -17.84315 1.000 37.49011 178 VAL A O 1
ATOM 574 N N . LYS A 1 74 ? -9.97450 -8.71840 -18.51704 1.000 31.39762 179 LYS A N 1
ATOM 575 C CA . LYS A 1 74 ? -9.77480 -8.32817 -19.90272 1.000 29.19723 179 LYS A CA 1
ATOM 576 C C . LYS A 1 74 ? -10.05489 -9.52573 -20.79599 1.000 40.67326 179 LYS A C 1
ATOM 577 O O . LYS A 1 74 ? -9.92282 -10.67751 -20.37324 1.000 40.53795 179 LYS A O 1
ATOM 583 N N . GLY A 1 75 ? -10.43801 -9.24387 -22.03754 1.000 38.87674 180 GLY A N 1
ATOM 584 C CA . GLY A 1 75 ? -10.68765 -10.30839 -22.98323 1.000 35.67167 180 GLY A CA 1
ATOM 585 C C . GLY A 1 75 ? -9.40711 -10.93388 -23.49919 1.000 44.92789 180 GLY A C 1
ATOM 586 O O . GLY A 1 75 ? -8.31530 -10.37379 -23.39770 1.000 48.68934 180 GLY A O 1
ATOM 587 N N . GLU A 1 76 ? -9.55044 -12.12658 -24.06960 1.000 43.91216 181 GLU A N 1
ATOM 588 C CA . GLU A 1 76 ? -8.41784 -12.85410 -24.62379 1.000 41.31096 181 GLU A CA 1
ATOM 589 C C . GLU A 1 76 ? -8.21266 -12.45440 -26.07866 1.000 40.45267 181 GLU A C 1
ATOM 590 O O . GLU A 1 76 ? -9.14765 -12.51348 -26.88364 1.000 45.63494 181 GLU A O 1
ATOM 592 N N . GLU A 1 77 ? -6.99019 -12.05106 -26.41039 1.000 55.43335 182 GLU A N 1
ATOM 593 C CA . GLU A 1 77 ? -6.68283 -11.62753 -27.76554 1.000 55.53615 182 GLU A CA 1
ATOM 594 C C . GLU A 1 77 ? -6.37559 -12.83749 -28.64286 1.000 70.41898 182 GLU A C 1
ATOM 595 O O . GLU A 1 77 ? -6.05241 -13.92519 -28.15805 1.000 82.79949 182 GLU A O 1
ATOM 597 N N . ASP A 1 78 ? -6.48186 -12.63627 -29.95379 1.000 71.69344 183 ASP A N 1
ATOM 598 C CA . ASP A 1 78 ? -6.14573 -13.68361 -30.90949 1.000 66.40753 183 ASP A CA 1
ATOM 599 C C . ASP A 1 78 ? -4.63158 -13.79953 -31.03304 1.000 80.72943 183 ASP A C 1
ATOM 600 O O . ASP A 1 78 ? -3.97087 -12.85837 -31.48647 1.000 89.73228 183 ASP A O 1
ATOM 605 N N . ASN A 1 79 ? -4.08932 -14.95244 -30.64054 1.000 91.66152 184 ASN A N 1
ATOM 606 C CA . ASN A 1 79 ? -2.66379 -15.25971 -30.76898 1.000 98.80322 184 ASN A CA 1
ATOM 607 C C . ASN A 1 79 ? -1.79934 -14.13253 -30.20260 1.000 93.32412 184 ASN A C 1
ATOM 608 O O . ASN A 1 79 ? -0.94414 -13.56146 -30.88179 1.000 94.49506 184 ASN A O 1
ATOM 613 N N . SER A 1 80 ? -2.03787 -13.81615 -28.93223 1.000 87.12738 185 SER A N 1
ATOM 614 C CA . SER A 1 80 ? -1.30449 -12.73687 -28.28458 1.000 88.94842 185 SER A CA 1
ATOM 615 C C . SER A 1 80 ? -1.34203 -12.93887 -26.77948 1.000 77.90020 185 SER A C 1
ATOM 616 O O . SER A 1 80 ? -2.41834 -13.12019 -26.20249 1.000 81.70376 185 SER A O 1
ATOM 618 N N . LEU A 1 81 ? -0.16652 -12.90966 -26.15337 1.000 96.50364 186 LEU A N 1
ATOM 619 C CA . LEU A 1 81 ? -0.05666 -12.98197 -24.69691 1.000 92.22260 186 LEU A CA 1
ATOM 620 C C . LEU A 1 81 ? 0.00561 -11.56178 -24.13344 1.000 93.58101 186 LEU A C 1
ATOM 621 O O . LEU A 1 81 ? 1.03379 -11.08105 -23.65342 1.000 94.89311 186 LEU A O 1
ATOM 626 N N . SER A 1 82 ? -1.13678 -10.88477 -24.21354 1.000 90.21382 187 SER A N 1
ATOM 627 C CA . SER A 1 82 ? -1.25320 -9.49970 -23.76280 1.000 84.53462 187 SER A CA 1
ATOM 628 C C . SER A 1 82 ? -1.21601 -9.46638 -22.24054 1.000 79.78614 187 SER A C 1
ATOM 629 O O . SER A 1 82 ? -2.19873 -9.79632 -21.57273 1.000 67.70420 187 SER A O 1
ATOM 631 N N . VAL A 1 83 ? -0.07360 -9.06858 -21.68487 1.000 63.81554 188 VAL A N 1
ATOM 632 C CA . VAL A 1 83 ? 0.12765 -8.99895 -20.24230 1.000 51.45300 188 VAL A CA 1
ATOM 633 C C . VAL A 1 83 ? 0.63238 -7.60252 -19.91205 1.000 45.89262 188 VAL A C 1
ATOM 634 O O . VAL A 1 83 ? 1.72556 -7.21544 -20.34223 1.000 51.10390 188 VAL A O 1
ATOM 638 N N . ARG A 1 84 ? -0.16286 -6.84918 -19.15954 1.000 46.45777 189 ARG A N 1
ATOM 639 C CA . ARG A 1 84 ? 0.18439 -5.49842 -18.74118 1.000 40.91099 189 ARG A CA 1
ATOM 640 C C . ARG A 1 84 ? 0.79454 -5.53615 -17.34594 1.000 40.65550 189 ARG A C 1
ATOM 641 O O . ARG A 1 84 ? 0.25843 -6.19514 -16.44760 1.000 50.18085 189 ARG A O 1
ATOM 649 N N . LYS A 1 85 ? 1.91136 -4.83279 -17.16927 1.000 32.90572 190 LYS A N 1
ATOM 650 C CA . LYS A 1 85 ? 2.60472 -4.78064 -15.89376 1.000 33.85302 190 LYS A CA 1
ATOM 651 C C . LYS A 1 85 ? 2.25937 -3.48834 -15.15792 1.000 34.19244 190 LYS A C 1
ATOM 652 O O . LYS A 1 85 ? 1.57908 -2.60184 -15.67752 1.000 30.60747 190 LYS A O 1
ATOM 658 N N . GLY A 1 86 ? 2.75200 -3.37931 -13.92614 1.000 29.28901 191 GLY A N 1
ATOM 659 C CA . GLY A 1 86 ? 2.59695 -2.15644 -13.16511 1.000 36.31161 191 GLY A CA 1
ATOM 660 C C . GLY A 1 86 ? 1.22937 -2.04304 -12.51472 1.000 28.76872 191 GLY A C 1
ATOM 661 O O . GLY A 1 86 ? 0.49566 -3.02098 -12.34124 1.000 35.13648 191 GLY A O 1
ATOM 662 N N . PHE A 1 87 ? 0.88917 -0.81194 -12.14856 1.000 33.47525 192 PHE A N 1
ATOM 663 C CA . PHE A 1 87 ? -0.37754 -0.50379 -11.50255 1.000 32.34135 192 PHE A CA 1
ATOM 664 C C . PHE A 1 87 ? -1.28753 0.23508 -12.47523 1.000 36.88227 192 PHE A C 1
ATOM 665 O O . PHE A 1 87 ? -0.82408 1.05141 -13.27802 1.000 33.30929 192 PHE A O 1
ATOM 673 N N . CYS A 1 88 ? -2.58233 -0.06194 -12.40520 1.000 37.40358 193 CYS A N 1
ATOM 674 C CA . CYS A 1 88 ? -3.57612 0.52002 -13.29455 1.000 31.49268 193 CYS A CA 1
ATOM 675 C C . CYS A 1 88 ? -4.60676 1.29081 -12.48266 1.000 40.48690 193 CYS A C 1
ATOM 676 O O . CYS A 1 88 ? -5.08553 0.81066 -11.45043 1.000 41.34694 193 CYS A O 1
ATOM 679 N N . GLU A 1 89 ? -4.94158 2.48774 -12.95732 1.000 25.68755 194 GLU A N 1
ATOM 680 C CA . GLU A 1 89 ? -5.95732 3.32331 -12.33266 1.000 40.54401 194 GLU A CA 1
ATOM 681 C C . GLU A 1 89 ? -7.30903 3.06688 -12.98647 1.000 36.83080 194 GLU A C 1
ATOM 682 O O . GLU A 1 89 ? -7.40845 3.01117 -14.21603 1.000 31.40278 194 GLU A O 1
ATOM 688 N N . ALA A 1 90 ? -8.34312 2.92358 -12.16179 1.000 42.54078 195 ALA A N 1
ATOM 689 C CA . ALA A 1 90 ? -9.65422 2.53123 -12.66023 1.000 34.24476 195 ALA A CA 1
ATOM 690 C C . ALA A 1 90 ? -10.23031 3.61427 -13.57135 1.000 44.81120 195 ALA A C 1
ATOM 691 O O . ALA A 1 90 ? -10.03318 4.80772 -13.32216 1.000 43.45315 195 ALA A O 1
ATOM 693 N N . PRO A 1 91 ? -10.94750 3.23084 -14.63984 1.000 60.66804 196 PRO A N 1
ATOM 694 C CA . PRO A 1 91 ? -11.58024 4.19214 -15.55076 1.000 50.97698 196 PRO A CA 1
ATOM 695 C C . PRO A 1 91 ? -12.72190 4.95147 -14.88528 1.000 64.35929 196 PRO A C 1
ATOM 696 O O . PRO A 1 91 ? -13.41173 4.36570 -14.04983 1.000 68.38536 196 PRO A O 1
ATOM 700 N N . GLN A 1 93 ? -11.06573 10.40416 -14.95073 1.000 74.05066 198 GLN A N 1
ATOM 701 C CA . GLN A 1 93 ? -11.40308 11.26721 -13.82471 1.000 101.55045 198 GLN A CA 1
ATOM 702 C C . GLN A 1 93 ? -12.32567 10.54957 -12.84371 1.000 104.55489 198 GLN A C 1
ATOM 703 O O . GLN A 1 93 ? -13.32443 9.95066 -13.24307 1.000 104.69076 198 GLN A O 1
ATOM 705 N N . ARG A 1 94 ? -11.98529 10.61297 -11.55935 1.000 93.90735 199 ARG A N 1
ATOM 706 C CA . ARG A 1 94 ? -12.77166 9.96357 -10.51751 1.000 91.34152 199 ARG A CA 1
ATOM 707 C C . ARG A 1 94 ? -12.52748 10.69441 -9.20214 1.000 94.12134 199 ARG A C 1
ATOM 708 O O . ARG A 1 94 ? -11.71858 11.62328 -9.12575 1.000 80.96860 199 ARG A O 1
ATOM 710 N N . THR A 1 95 ? -13.23845 10.26363 -8.16158 1.000 98.46910 200 THR A N 1
ATOM 711 C CA . THR A 1 95 ? -13.12458 10.90083 -6.85680 1.000 83.17415 200 THR A CA 1
ATOM 712 C C . THR A 1 95 ? -11.82004 10.49594 -6.18206 1.000 93.01656 200 THR A C 1
ATOM 713 O O . THR A 1 95 ? -11.44560 9.31972 -6.18017 1.000 105.20144 200 THR A O 1
ATOM 715 N N . GLN A 1 96 ? -11.12933 11.47907 -5.60473 1.000 78.22138 201 GLN A N 1
ATOM 716 C CA . GLN A 1 96 ? -9.84703 11.25963 -4.93461 1.000 78.40178 201 GLN A CA 1
ATOM 717 C C . GLN A 1 96 ? -10.05916 10.86057 -3.47169 1.000 82.87806 201 GLN A C 1
ATOM 718 O O . GLN A 1 96 ? -9.54332 11.47590 -2.53976 1.000 76.43949 201 GLN A O 1
ATOM 720 N N . SER A 1 97 ? -10.84350 9.79839 -3.28391 1.000 103.76538 202 SER A N 1
ATOM 721 C CA . SER A 1 97 ? -11.19349 9.29799 -1.96040 1.000 95.93226 202 SER A CA 1
ATOM 722 C C . SER A 1 97 ? -10.34667 8.10089 -1.53427 1.000 76.31886 202 SER A C 1
ATOM 723 O O . SER A 1 97 ? -10.78626 7.30600 -0.69667 1.000 77.97241 202 SER A O 1
ATOM 726 N N . GLY A 1 98 ? -9.14744 7.95170 -2.09285 1.000 49.51915 203 GLY A N 1
ATOM 727 C CA . GLY A 1 98 ? -8.26655 6.86295 -1.72801 1.000 44.42765 203 GLY A CA 1
ATOM 728 C C . GLY A 1 98 ? -8.46730 5.61192 -2.56513 1.000 43.36107 203 GLY A C 1
ATOM 729 O O . GLY A 1 98 ? -9.36456 5.50949 -3.40508 1.000 37.91613 203 GLY A O 1
ATOM 730 N N . ASN A 1 99 ? -7.59787 4.63581 -2.31826 1.000 32.47641 204 ASN A N 1
ATOM 731 C CA . ASN A 1 99 ? -7.65023 3.35643 -3.01115 1.000 36.13822 204 ASN A CA 1
ATOM 732 C C . ASN A 1 99 ? -8.62190 2.41776 -2.30608 1.000 30.01120 204 ASN A C 1
ATOM 733 O O . ASN A 1 99 ? -8.55383 2.24200 -1.08511 1.000 44.44548 204 ASN A O 1
ATOM 738 N N . HIS A 1 100 ? -9.52522 1.82721 -3.07764 1.000 27.26813 205 HIS A N 1
ATOM 739 C CA . HIS A 1 100 ? -10.55120 0.92571 -2.55401 1.000 35.90445 205 HIS A CA 1
ATOM 740 C C . HIS A 1 100 ? -10.44650 -0.42991 -3.23358 1.000 33.14342 205 HIS A C 1
ATOM 741 O O . HIS A 1 100 ? -10.81329 -0.55392 -4.41807 1.000 30.58131 205 HIS A O 1
ATOM 748 N N . PRO A 1 101 ? -9.95647 -1.46515 -2.54606 1.000 40.66049 206 PRO A N 1
ATOM 749 C CA . PRO A 1 101 ? -9.83909 -2.78177 -3.19526 1.000 28.36895 206 PRO A CA 1
ATOM 750 C C . PRO A 1 101 ? -11.17501 -3.35581 -3.62770 1.000 23.11252 206 PRO A C 1
ATOM 751 O O . PRO A 1 101 ? -11.22505 -4.12109 -4.59843 1.000 37.61191 206 PRO A O 1
ATOM 755 N N . GLU A 1 102 ? -12.26408 -3.00586 -2.94019 1.000 36.42145 207 GLU A N 1
ATOM 756 C CA . GLU A 1 102 ? -13.59274 -3.45202 -3.34337 1.000 33.91923 207 GLU A CA 1
ATOM 757 C C . GLU A 1 102 ? -14.04437 -2.84043 -4.66340 1.000 31.04016 207 GLU A C 1
ATOM 758 O O . GLU A 1 102 ? -15.10151 -3.22567 -5.17396 1.000 30.27560 207 GLU A O 1
ATOM 764 N N . ASP A 1 103 ? -13.27722 -1.90475 -5.21993 1.000 37.52758 208 ASP A N 1
ATOM 765 C CA . ASP A 1 103 ? -13.56297 -1.30198 -6.51411 1.000 32.68350 208 ASP A CA 1
ATOM 766 C C . ASP A 1 103 ? -12.68233 -1.84612 -7.63034 1.000 20.72499 208 ASP A C 1
ATOM 767 O O . ASP A 1 103 ? -12.85416 -1.44479 -8.78524 1.000 24.39722 208 ASP A O 1
ATOM 772 N N . TRP A 1 104 ? -11.75178 -2.73737 -7.32091 1.000 21.37101 209 TRP A N 1
ATOM 773 C CA . TRP A 1 104 ? -10.82802 -3.23871 -8.33192 1.000 23.73675 209 TRP A CA 1
ATOM 774 C C . TRP A 1 104 ? -11.55920 -4.10353 -9.34988 1.000 23.82704 209 TRP A C 1
ATOM 775 O O . TRP A 1 104 ? -12.18673 -5.09940 -8.96680 1.000 26.49908 209 TRP A O 1
ATOM 786 N N . PRO A 1 105 ? -11.50642 -3.77217 -10.64987 1.000 27.26942 210 PRO A N 1
ATOM 787 C CA . PRO A 1 105 ? -12.05409 -4.64148 -11.69893 1.000 28.50867 210 PRO A CA 1
ATOM 788 C C . PRO A 1 105 ? -11.13830 -5.82400 -12.00508 1.000 27.25596 210 PRO A C 1
ATOM 789 O O . PRO A 1 105 ? -10.75830 -6.06162 -13.15412 1.000 23.08916 210 PRO A O 1
ATOM 793 N N . VAL A 1 106 ? -10.78445 -6.57270 -10.96608 1.000 22.70074 211 VAL A N 1
ATOM 794 C CA . VAL A 1 106 ? -9.78646 -7.62274 -11.06606 1.000 28.06540 211 VAL A CA 1
ATOM 795 C C . VAL A 1 106 ? -10.46140 -8.97566 -10.86141 1.000 23.28184 211 VAL A C 1
ATOM 796 O O . VAL A 1 106 ? -11.60053 -9.06854 -10.40579 1.000 24.51286 211 VAL A O 1
ATOM 800 N N . TYR A 1 107 ? -9.74373 -10.03555 -11.22302 1.000 32.28712 212 TYR A N 1
ATOM 801 C CA . TYR A 1 107 ? -10.25686 -11.38219 -11.02324 1.000 26.14064 212 TYR A CA 1
ATOM 802 C C . TYR A 1 107 ? -10.42594 -11.65984 -9.53458 1.000 34.32130 212 TYR A C 1
ATOM 803 O O . TYR A 1 107 ? -9.51443 -11.42274 -8.73693 1.000 36.63938 212 TYR A O 1
ATOM 812 N N . GLN A 1 108 ? -11.59774 -12.17509 -9.16490 1.000 34.20398 213 GLN A N 1
ATOM 813 C CA . GLN A 1 108 ? -11.95869 -12.34553 -7.76339 1.000 34.36660 213 GLN A CA 1
ATOM 814 C C . GLN A 1 108 ? -11.38693 -13.61546 -7.15195 1.000 37.78901 213 GLN A C 1
ATOM 815 O O . GLN A 1 108 ? -11.52702 -13.81859 -5.94082 1.000 44.63688 213 GLN A O 1
ATOM 821 N N . GLU A 1 109 ? -10.75077 -14.46212 -7.95127 1.000 30.78972 214 GLU A N 1
ATOM 822 C CA . GLU A 1 109 ? -10.20166 -15.72790 -7.49169 1.000 42.30373 214 GLU A CA 1
ATOM 823 C C . GLU A 1 109 ? -8.70011 -15.60334 -7.26710 1.000 40.44810 21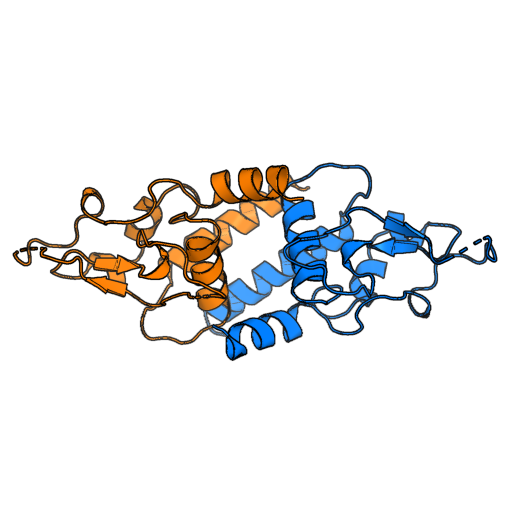4 GLU A C 1
ATOM 824 O O . GLU A 1 109 ? -7.99217 -14.97403 -8.05926 1.000 37.65140 214 GLU A O 1
ATOM 830 N N . GLY A 1 110 ? -8.21763 -16.20767 -6.18470 1.000 36.07888 215 GLY A N 1
ATOM 831 C CA . GLY A 1 110 ? -6.78944 -16.23929 -5.94355 1.000 30.33355 215 GLY A CA 1
ATOM 832 C C . GLY A 1 110 ? -6.08597 -17.21549 -6.86648 1.000 36.74187 215 GLY A C 1
ATOM 833 O O . GLY A 1 110 ? -6.66942 -18.18581 -7.34957 1.000 36.01039 215 GLY A O 1
ATOM 834 N N . CYS A 1 111 ? -4.79951 -16.95459 -7.11002 1.000 39.18514 216 CYS A N 1
ATOM 835 C CA . CYS A 1 111 ? -4.04916 -17.80505 -8.02488 1.000 29.82774 216 CYS A CA 1
ATOM 836 C C . CYS A 1 111 ? -3.70200 -19.15301 -7.41174 1.000 40.39884 216 CYS A C 1
ATOM 837 O O . CYS A 1 111 ? -3.47655 -20.11160 -8.15547 1.000 40.82552 216 CYS A O 1
ATOM 840 N N . MET A 1 112 ? -3.65742 -19.25282 -6.08114 1.000 35.82249 217 MET A N 1
ATOM 841 C CA . MET A 1 112 ? -3.39164 -20.54156 -5.44938 1.000 29.53560 217 MET A CA 1
ATOM 842 C C . MET A 1 112 ? -4.43886 -21.57131 -5.85195 1.000 45.09171 217 MET A C 1
ATOM 843 O O . MET A 1 112 ? -4.10149 -22.67078 -6.29970 1.000 44.33093 217 MET A O 1
ATOM 848 N N . GLU A 1 113 ? -5.72057 -21.22600 -5.71672 1.000 43.73150 218 GLU A N 1
ATOM 849 C CA . GLU A 1 113 ? -6.77075 -22.18113 -6.05327 1.000 45.98359 218 GLU A CA 1
ATOM 850 C C . GLU A 1 113 ? -6.91585 -22.34395 -7.56223 1.000 48.35543 218 GLU A C 1
ATOM 851 O O . GLU A 1 113 ? -7.13702 -23.45745 -8.05192 1.000 51.29239 218 GLU A O 1
ATOM 853 N N . LYS A 1 114 ? -6.79294 -21.24923 -8.31658 1.000 33.41200 219 LYS A N 1
ATOM 854 C CA . LYS A 1 114 ? -7.08039 -21.29736 -9.74689 1.000 31.69805 219 LYS A CA 1
ATOM 855 C C . LYS A 1 114 ? -5.96645 -21.95123 -10.55886 1.000 47.12105 219 LYS A C 1
ATOM 856 O O . LYS A 1 114 ? -6.24778 -22.56232 -11.59701 1.000 48.61948 219 LYS A O 1
ATOM 862 N N . VAL A 1 115 ? -4.71024 -21.84174 -10.11804 1.000 38.62551 220 VAL A N 1
ATOM 863 C CA . VAL A 1 115 ? -3.61617 -22.45173 -10.87068 1.000 38.76656 220 VAL A CA 1
ATOM 864 C C . VAL A 1 115 ? -3.72765 -23.97289 -10.84131 1.000 42.00232 220 VAL A C 1
ATOM 865 O O . VAL A 1 115 ? -3.53063 -24.64126 -11.86339 1.000 42.15773 220 VAL A O 1
ATOM 869 N N . GLN A 1 116 ? -4.04953 -24.54538 -9.67740 1.000 38.70385 221 GLN A N 1
ATOM 870 C CA . GLN A 1 116 ? -4.23381 -25.99234 -9.59401 1.000 55.65115 221 GLN A CA 1
ATOM 871 C C . GLN A 1 116 ? -5.37931 -26.45194 -10.48572 1.000 49.65204 221 GLN A C 1
ATOM 872 O O . GLN A 1 116 ? -5.28629 -27.49662 -11.14124 1.000 47.91055 221 GLN A O 1
ATOM 878 N N . ALA A 1 117 ? -6.47340 -25.68687 -10.51721 1.000 45.59837 222 ALA A N 1
ATOM 879 C CA . ALA A 1 117 ? -7.58295 -26.02388 -11.40283 1.000 40.32533 222 ALA A CA 1
ATOM 880 C C . ALA A 1 117 ? -7.15934 -25.95796 -12.86398 1.000 46.97630 222 ALA A C 1
ATOM 881 O O . ALA A 1 117 ? -7.5618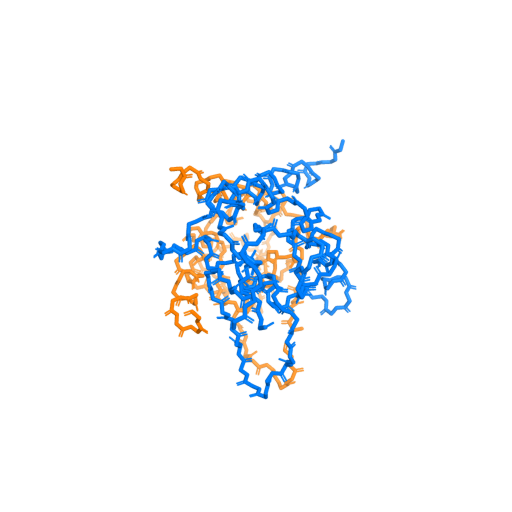4 -26.80110 -13.67445 1.000 58.71892 222 ALA A O 1
ATOM 883 N N . TRP A 1 118 ? -6.34326 -24.96326 -13.21895 1.000 50.70069 223 TRP A N 1
ATOM 884 C CA . TRP A 1 118 ? -5.86946 -24.85428 -14.59416 1.000 54.61042 223 TRP A CA 1
ATOM 885 C C . TRP A 1 118 ? -4.94352 -26.01311 -14.94324 1.000 61.66121 223 TRP A C 1
ATOM 886 O O . TRP A 1 118 ? -4.95838 -26.50974 -16.07507 1.000 62.34833 223 TRP A O 1
ATOM 897 N N . LEU A 1 119 ? -4.13282 -26.45855 -13.98045 1.000 62.93413 224 LEU A N 1
ATOM 898 C CA . LEU A 1 119 ? -3.23201 -27.57978 -14.22639 1.000 52.32380 224 LEU A CA 1
ATOM 899 C C . LEU A 1 119 ? -3.98957 -28.90046 -14.27884 1.000 55.88034 224 LEU A C 1
ATOM 900 O O . LEU A 1 119 ? -3.67850 -29.76809 -15.10167 1.000 66.07156 224 LEU A O 1
ATOM 905 N N . GLN A 1 120 ? -4.98375 -29.07414 -13.40812 1.000 68.15969 225 GLN A N 1
ATOM 906 C CA . GLN A 1 120 ? -5.73486 -30.32166 -13.34669 1.000 69.07844 225 GLN A CA 1
ATOM 907 C C . GLN A 1 120 ? -6.72464 -30.49176 -14.49161 1.000 68.03165 225 GLN A C 1
ATOM 908 O O . GLN A 1 120 ? -7.32690 -31.56455 -14.60624 1.000 80.64351 225 GLN A O 1
ATOM 910 N N . GLU A 1 121 ? -6.90986 -29.47976 -15.33865 1.000 69.87324 226 GLU A N 1
ATOM 911 C CA . GLU A 1 121 ? -7.87585 -29.57028 -16.42712 1.000 74.77877 226 GLU A CA 1
ATOM 912 C C . GLU A 1 121 ? -7.22443 -29.89824 -17.76530 1.000 79.62664 226 GLU A C 1
ATOM 913 O O . GLU A 1 121 ? -7.65109 -30.83477 -18.44720 1.000 90.05077 226 GLU A O 1
ATOM 915 N N . ASN A 1 122 ? -6.19582 -29.14883 -18.15796 1.000 69.18954 227 ASN A N 1
ATOM 916 C CA . ASN A 1 122 ? -5.52720 -29.36367 -19.43367 1.000 97.40847 227 ASN A CA 1
ATOM 917 C C . ASN A 1 122 ? -4.11685 -29.91638 -19.28019 1.000 93.92836 227 ASN A C 1
ATOM 918 O O . ASN A 1 122 ? -3.41268 -30.06201 -20.28570 1.000 92.43224 227 ASN A O 1
ATOM 923 N N . LEU A 1 123 ? -3.68935 -30.21913 -18.05570 1.000 83.82676 228 LEU A N 1
ATOM 924 C CA . LEU A 1 123 ? -2.39689 -30.85376 -17.79064 1.000 77.54734 228 LEU A CA 1
ATOM 925 C C . LEU A 1 123 ? -1.23013 -30.05230 -18.36403 1.000 64.33949 228 LEU A C 1
ATOM 926 O O . LEU A 1 123 ? -0.48043 -29.41359 -17.62451 1.000 47.86716 228 LEU A O 1
ATOM 931 N N . ASN B 1 4 ? 15.88311 -7.26264 -1.86588 1.000 84.65322 109 ASN B N 1
ATOM 932 C CA . ASN B 1 4 ? 14.80565 -8.14791 -1.44355 1.000 75.57611 109 ASN B CA 1
ATOM 933 C C . ASN B 1 4 ? 14.41034 -9.09079 -2.57261 1.000 73.44126 109 ASN B C 1
ATOM 934 O O . ASN B 1 4 ? 13.96450 -10.21223 -2.33224 1.000 54.03804 109 ASN B O 1
ATOM 936 N N . MET B 1 5 ? 14.57995 -8.62779 -3.81174 1.000 76.89732 110 MET B N 1
ATOM 937 C CA . MET B 1 5 ? 14.26637 -9.47251 -4.95663 1.000 56.07645 110 MET B CA 1
ATOM 938 C C .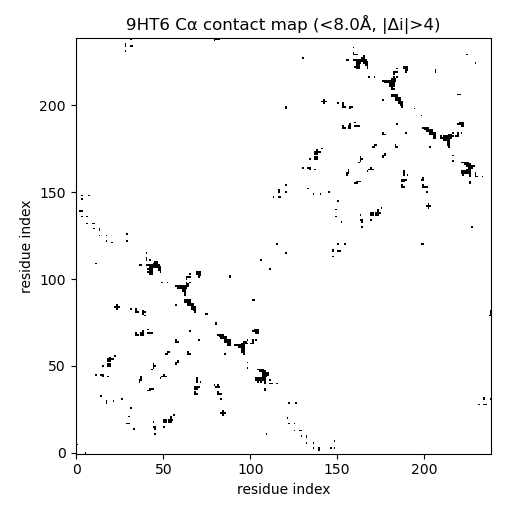 MET B 1 5 ? 15.32377 -10.54273 -5.18723 1.000 59.62009 110 MET B C 1
ATOM 939 O O . MET B 1 5 ? 14.99403 -11.64132 -5.64779 1.000 57.07771 110 MET B O 1
ATOM 944 N N . GLY B 1 6 ? 16.59121 -10.24095 -4.90150 1.000 53.06858 111 GLY B N 1
ATOM 945 C CA . GLY B 1 6 ? 17.61692 -11.26208 -5.00692 1.000 45.86350 111 GLY B CA 1
ATOM 946 C C . GLY B 1 6 ? 17.40199 -12.40126 -4.03163 1.000 37.43096 111 GLY B C 1
ATOM 947 O O . GLY B 1 6 ? 17.73907 -13.55115 -4.32740 1.000 51.44049 111 GLY B O 1
ATOM 948 N N . LYS B 1 7 ? 16.83536 -12.10163 -2.86032 1.000 39.56597 112 LYS B N 1
ATOM 949 C CA . LYS B 1 7 ? 16.51289 -13.15113 -1.89978 1.000 44.95663 112 LYS B CA 1
ATOM 950 C C . LYS B 1 7 ? 15.38207 -14.03591 -2.40637 1.000 44.01909 112 LYS B C 1
ATOM 951 O O . LYS B 1 7 ? 15.43940 -15.26355 -2.27221 1.000 33.64936 112 LYS B O 1
ATOM 957 N N . LEU B 1 8 ? 14.34423 -13.43116 -2.98742 1.000 43.63360 113 LEU B N 1
ATOM 958 C CA . LEU B 1 8 ? 13.20570 -14.21178 -3.45737 1.000 35.87194 113 LEU B CA 1
ATOM 959 C C . LEU B 1 8 ? 13.58169 -15.08046 -4.65157 1.000 41.37652 113 LEU B C 1
ATOM 960 O O . LEU B 1 8 ? 13.08500 -16.20465 -4.78606 1.000 39.24262 113 LEU B O 1
ATOM 965 N N . LYS B 1 9 ? 14.44993 -14.57498 -5.53185 1.000 39.50745 114 LYS B N 1
ATOM 966 C CA . LYS B 1 9 ? 14.88840 -15.36470 -6.67916 1.000 39.18106 114 LYS B CA 1
ATOM 967 C C . LYS B 1 9 ? 15.69439 -16.58124 -6.23910 1.000 37.23751 114 LYS B C 1
ATOM 968 O O . LYS B 1 9 ? 15.54645 -17.67122 -6.80548 1.000 27.38115 114 LYS B O 1
ATOM 974 N N . GLN B 1 10 ? 16.55551 -16.41427 -5.23302 1.000 32.31777 115 GLN B N 1
ATOM 975 C CA . GLN B 1 10 ? 17.34905 -17.53991 -4.75520 1.000 34.99312 115 GLN B CA 1
ATOM 976 C C . GLN B 1 10 ? 16.47063 -18.57438 -4.06896 1.000 39.66630 115 GLN B C 1
ATOM 977 O O . GLN B 1 10 ? 16.67610 -19.78170 -4.23826 1.000 43.54037 115 GLN B O 1
ATOM 983 N N . GLU B 1 11 ? 15.48494 -18.11963 -3.29339 1.000 35.25044 116 GLU B N 1
ATOM 984 C CA . GLU B 1 11 ? 14.54577 -19.04779 -2.67562 1.000 40.35533 116 GLU B CA 1
ATOM 985 C C . GLU B 1 11 ? 13.72191 -19.77382 -3.73223 1.000 39.32867 116 GLU B C 1
ATOM 986 O O . GLU B 1 11 ? 13.41621 -20.96280 -3.58361 1.000 34.48124 116 GLU B O 1
ATOM 992 N N . MET B 1 12 ? 13.35199 -19.07226 -4.80684 1.000 31.44145 117 MET B N 1
ATOM 993 C CA . MET B 1 12 ? 12.64655 -19.71390 -5.91214 1.000 28.30077 117 MET B CA 1
ATOM 994 C C . MET B 1 12 ? 13.49789 -20.80732 -6.54603 1.000 36.52938 117 MET B C 1
ATOM 995 O O . MET B 1 12 ? 13.02029 -21.92273 -6.78532 1.000 29.70996 117 MET B O 1
ATOM 1000 N N . GLY B 1 13 ? 14.76984 -20.50614 -6.81788 1.000 28.81971 118 GLY B N 1
ATOM 1001 C CA . GLY B 1 13 ? 15.65777 -21.51463 -7.36849 1.000 24.18622 118 GLY B CA 1
ATOM 1002 C C . GLY B 1 13 ? 15.90325 -22.67583 -6.42660 1.000 31.88230 118 GLY B C 1
ATOM 1003 O O . GLY B 1 13 ? 16.10848 -23.80866 -6.87186 1.000 28.43243 118 GLY B O 1
ATOM 1004 N N . GLY B 1 14 ? 15.88660 -22.41702 -5.11785 1.000 27.75516 119 GLY B N 1
ATOM 1005 C CA . GLY B 1 14 ? 16.05955 -23.49759 -4.16191 1.000 29.55520 119 GLY B CA 1
ATOM 1006 C C . GLY B 1 14 ? 14.88354 -24.45484 -4.13916 1.000 30.75790 119 GLY B C 1
ATOM 1007 O O . GLY B 1 14 ? 15.06492 -25.67103 -4.03295 1.000 25.83911 119 GLY B O 1
ATOM 1008 N N . ILE B 1 15 ? 13.66364 -23.92275 -4.24553 1.000 26.06135 120 ILE B N 1
ATOM 1009 C CA . ILE B 1 15 ? 12.47713 -24.77492 -4.27172 1.000 29.40309 120 ILE B CA 1
ATOM 1010 C C . ILE B 1 15 ? 12.48809 -25.65785 -5.51248 1.000 36.11540 120 ILE B C 1
ATOM 1011 O O . ILE B 1 15 ? 12.23377 -26.86646 -5.44049 1.000 34.78223 120 ILE B O 1
ATOM 1016 N N . VAL B 1 16 ? 12.78795 -25.06402 -6.67033 1.000 26.28882 121 VAL B N 1
ATOM 1017 C CA . VAL B 1 16 ? 12.80225 -25.81932 -7.92027 1.000 25.74721 121 VAL B CA 1
ATOM 1018 C C . VAL B 1 16 ? 13.86245 -26.91251 -7.87415 1.000 28.83853 121 VAL B C 1
ATOM 1019 O O . VAL B 1 16 ? 13.64260 -28.03248 -8.35296 1.000 35.81995 121 VAL B O 1
ATOM 1023 N N . THR B 1 17 ? 15.02354 -26.61140 -7.28829 1.000 29.14925 122 THR B N 1
ATOM 1024 C CA . THR B 1 17 ? 16.08922 -27.60551 -7.20223 1.000 31.57867 122 THR B CA 1
ATOM 1025 C C . THR B 1 17 ? 15.65670 -28.80707 -6.36892 1.000 27.32376 122 THR B C 1
ATOM 1026 O O . THR B 1 17 ? 15.86627 -29.95882 -6.76654 1.000 39.16890 122 THR B O 1
ATOM 1030 N N . GLU B 1 18 ? 15.04043 -28.55949 -5.20908 1.000 27.58504 123 GLU B N 1
ATOM 1031 C CA . GLU B 1 18 ? 14.53648 -29.66706 -4.40228 1.000 37.90433 123 GLU B CA 1
ATOM 1032 C C . GLU B 1 18 ? 13.33973 -30.33666 -5.06380 1.000 34.59973 123 GLU B C 1
ATOM 1033 O O . GLU B 1 18 ? 13.16784 -31.55584 -4.94311 1.000 38.05982 123 GLU B O 1
ATOM 1039 N N . LEU B 1 19 ? 12.51068 -29.56041 -5.76745 1.000 31.24471 124 LEU B N 1
ATOM 1040 C CA . LEU B 1 19 ? 11.41715 -30.14475 -6.53687 1.000 30.02557 124 LEU B CA 1
ATOM 1041 C C . LEU B 1 19 ? 11.94718 -31.15315 -7.54629 1.000 34.43781 124 LEU B C 1
ATOM 1042 O O . LEU B 1 19 ? 11.38557 -32.24419 -7.70220 1.000 25.64407 124 LEU B O 1
ATOM 1047 N N . ILE B 1 20 ? 13.03585 -30.80562 -8.23485 1.000 24.46828 125 ILE B N 1
ATOM 1048 C CA . ILE B 1 20 ? 13.66026 -31.73475 -9.17058 1.000 26.02033 125 ILE B CA 1
ATOM 1049 C C . ILE B 1 20 ? 14.17779 -32.96487 -8.43220 1.000 35.79894 125 ILE B C 1
ATOM 1050 O O . ILE B 1 20 ? 14.07485 -34.09402 -8.92778 1.000 31.99734 125 ILE B O 1
ATOM 1055 N N . ARG B 1 21 ? 14.73015 -32.76922 -7.23050 1.000 34.24267 126 ARG B N 1
ATOM 1056 C CA . ARG B 1 21 ? 15.22526 -33.89911 -6.44779 1.000 35.36865 126 ARG B CA 1
ATOM 1057 C C . ARG B 1 21 ? 14.08882 -34.81532 -6.00731 1.000 36.38835 126 ARG B C 1
ATOM 1058 O O . ARG B 1 21 ? 14.20924 -36.04348 -6.08796 1.000 32.83069 126 ARG B O 1
ATOM 1066 N N . ASP B 1 22 ? 12.98095 -34.24102 -5.54035 1.000 28.84625 127 ASP B N 1
ATOM 1067 C CA . ASP B 1 22 ? 11.86882 -35.01349 -5.00055 1.000 32.42788 127 ASP B CA 1
ATOM 1068 C C . ASP B 1 22 ? 10.85348 -35.43563 -6.05680 1.000 40.23719 127 ASP B C 1
ATOM 1069 O O . ASP B 1 22 ? 9.84310 -36.05220 -5.70434 1.000 53.39884 127 ASP B O 1
ATOM 1074 N N . TYR B 1 23 ? 11.08650 -35.11638 -7.32858 1.000 35.93401 128 TYR B N 1
ATOM 1075 C CA . TYR B 1 23 ? 10.13753 -35.45076 -8.38493 1.000 34.86220 128 TYR B CA 1
ATOM 1076 C C . TYR B 1 23 ? 9.93927 -36.96103 -8.46553 1.000 34.99872 128 TYR B C 1
ATOM 1077 O O . TYR B 1 23 ? 10.90628 -37.71179 -8.61750 1.000 34.71306 128 TYR B O 1
ATOM 1086 N N . GLN B 1 24 ? 8.68907 -37.40821 -8.34941 1.000 35.51267 129 GLN B N 1
ATOM 1087 C CA . GLN B 1 24 ? 8.33010 -38.81438 -8.51337 1.000 47.83134 129 GLN B CA 1
ATOM 1088 C C . GLN B 1 24 ? 7.50795 -38.95887 -9.78363 1.000 43.84748 129 GLN B C 1
ATOM 1089 O O . GLN B 1 24 ? 6.48388 -38.28537 -9.93999 1.000 35.35971 129 GLN B O 1
ATOM 1095 N N . SER B 1 25 ? 7.95087 -39.84510 -10.67753 1.000 44.56598 130 SER B N 1
ATOM 1096 C CA . SER B 1 25 ? 7.30196 -40.01237 -11.97264 1.000 52.86972 130 SER B CA 1
ATOM 1097 C C . SER B 1 25 ? 5.87780 -40.54705 -11.85746 1.000 55.30382 130 SER B C 1
ATOM 1098 O O . SER B 1 25 ? 5.06847 -40.31961 -12.76453 1.000 47.95686 130 SER B O 1
ATOM 1101 N N . SER B 1 26 ? 5.54922 -41.24151 -10.76877 1.000 58.08986 131 SER B N 1
ATOM 1102 C CA . SER B 1 26 ? 4.24253 -41.87112 -10.63599 1.000 66.50579 131 SER B CA 1
ATOM 1103 C C . SER B 1 26 ? 3.23112 -41.01410 -9.88757 1.000 64.06209 131 SER B C 1
ATOM 1104 O O . SER B 1 26 ? 2.02441 -41.23127 -10.04390 1.000 75.07961 131 SER B O 1
ATOM 1107 N N . ARG B 1 27 ? 3.68345 -40.05589 -9.08368 1.000 56.47784 132 ARG B N 1
ATOM 1108 C CA . ARG B 1 27 ? 2.77236 -39.24552 -8.28779 1.000 69.80643 132 ARG B CA 1
ATOM 1109 C C . ARG B 1 27 ? 2.16724 -38.12393 -9.12376 1.000 70.28253 132 ARG B C 1
ATOM 1110 O O . ARG B 1 27 ? 2.85708 -37.47565 -9.91614 1.000 72.70651 132 ARG B O 1
ATOM 1118 N N . GLU B 1 28 ? 0.86568 -37.90212 -8.94330 1.000 64.93484 133 GLU B N 1
ATOM 1119 C CA . GLU B 1 28 ? 0.15419 -36.79302 -9.56939 1.000 53.51997 133 GLU B CA 1
ATOM 1120 C C . GLU B 1 28 ? 0.11333 -35.63563 -8.57692 1.000 63.68931 133 GLU B C 1
ATOM 1121 O O . GLU B 1 28 ? -0.57637 -35.70988 -7.55452 1.000 63.62725 133 GLU B O 1
ATOM 1123 N N . ASP B 1 29 ? 0.85450 -34.57064 -8.87599 1.000 55.65442 134 ASP B N 1
ATOM 1124 C CA . ASP B 1 29 ? 0.98205 -33.43596 -7.97369 1.000 45.05519 134 ASP B CA 1
ATOM 1125 C C . ASP B 1 29 ? 0.98976 -32.14358 -8.77526 1.000 53.38322 134 ASP B C 1
ATOM 1126 O O . ASP B 1 29 ? 1.60835 -32.06833 -9.84054 1.000 54.23630 134 ASP B O 1
ATOM 1131 N N . SER B 1 30 ? 0.30361 -31.12469 -8.25033 1.000 45.32629 135 SER B N 1
ATOM 1132 C CA . SER B 1 30 ? 0.17161 -29.86747 -8.97973 1.000 43.56859 135 SER B CA 1
ATOM 1133 C C . SER B 1 30 ? 1.50551 -29.14143 -9.11220 1.000 50.31842 135 SER B C 1
ATOM 1134 O O . SER B 1 30 ? 1.74100 -28.46844 -10.12240 1.000 43.81797 135 SER B O 1
ATOM 1137 N N . LEU B 1 31 ? 2.38324 -29.24980 -8.11100 1.000 50.03909 136 LEU B N 1
ATOM 1138 C CA . LEU B 1 31 ? 3.68805 -28.60391 -8.21842 1.000 28.63412 136 LEU B CA 1
ATOM 1139 C C . LEU B 1 31 ? 4.55528 -29.28815 -9.26754 1.000 32.30202 136 LEU B C 1
ATOM 1140 O O . LEU B 1 31 ? 5.27420 -28.61884 -10.01831 1.000 32.69455 136 LEU B O 1
ATOM 1145 N N . GLN B 1 32 ? 4.50295 -30.62083 -9.33416 1.000 35.35041 137 GLN B N 1
ATOM 1146 C CA . GLN B 1 32 ? 5.19171 -31.33201 -10.40637 1.000 43.06662 137 GLN B CA 1
ATOM 1147 C C . GLN B 1 32 ? 4.60590 -30.97621 -11.76636 1.000 37.36768 137 GLN B C 1
ATOM 1148 O O . GLN B 1 32 ? 5.34247 -30.83102 -12.74919 1.000 40.53059 137 GLN B O 1
ATOM 1154 N N . ASP B 1 33 ? 3.27887 -30.84195 -11.84342 1.000 42.87214 138 ASP B N 1
ATOM 1155 C CA . ASP B 1 33 ? 2.64304 -30.45076 -13.09759 1.000 38.79887 138 ASP B CA 1
ATOM 1156 C C . ASP B 1 33 ? 3.11525 -29.07478 -13.54847 1.000 34.71395 138 ASP B C 1
ATOM 1157 O O . ASP B 1 33 ? 3.40674 -28.86691 -14.73223 1.000 38.92759 138 ASP B O 1
ATOM 1162 N N . ALA B 1 34 ? 3.19625 -28.12168 -12.61663 1.000 31.93071 139 ALA B N 1
ATOM 1163 C CA . ALA B 1 34 ? 3.62299 -26.77244 -12.97157 1.000 38.92526 139 ALA B CA 1
ATOM 1164 C C . ALA B 1 34 ? 5.04970 -26.76451 -13.50488 1.000 38.64715 139 ALA B C 1
ATOM 1165 O O . ALA B 1 34 ? 5.36561 -26.02224 -14.44235 1.000 35.73778 139 ALA B O 1
ATOM 1167 N N . TRP B 1 35 ? 5.92731 -27.58565 -12.92414 1.000 38.59346 140 TRP B N 1
ATOM 1168 C CA . TRP B 1 35 ? 7.30799 -27.61930 -13.39238 1.000 24.17311 140 TRP B CA 1
ATOM 1169 C C . TRP B 1 35 ? 7.41624 -28.30475 -14.74876 1.000 30.93140 140 TRP B C 1
ATOM 1170 O O . TRP B 1 35 ? 8.17359 -27.85505 -15.61687 1.000 35.71781 140 TRP B O 1
ATOM 1181 N N . ASP B 1 36 ? 6.67753 -29.39998 -14.94675 1.000 31.99280 141 ASP B N 1
ATOM 1182 C CA . ASP B 1 36 ? 6.64616 -30.03972 -16.25849 1.000 26.35231 141 ASP B CA 1
ATOM 1183 C C . ASP B 1 36 ? 6.13244 -29.08155 -17.32557 1.000 35.46491 141 ASP B C 1
ATOM 1184 O O . ASP B 1 36 ? 6.60560 -29.10036 -18.46801 1.000 37.57951 141 ASP B O 1
ATOM 1189 N N . TYR B 1 37 ? 5.16541 -28.23220 -16.96924 1.000 34.38403 142 TYR B N 1
ATOM 1190 C CA . TYR B 1 37 ? 4.63741 -27.26552 -17.92623 1.000 35.58689 142 TYR B CA 1
ATOM 1191 C C . TYR B 1 37 ? 5.69871 -26.25131 -18.33500 1.000 39.49696 142 TYR B C 1
ATOM 1192 O O . TYR B 1 37 ? 5.81064 -25.90559 -19.51706 1.000 43.24456 142 TYR B O 1
ATOM 1201 N N . VAL B 1 38 ? 6.48614 -25.76491 -17.37313 1.000 29.22228 143 VAL B N 1
ATOM 1202 C CA . VAL B 1 38 ? 7.50793 -24.76935 -17.68097 1.000 27.50635 143 VAL B CA 1
ATOM 1203 C C . VAL B 1 38 ? 8.57304 -25.36332 -18.59313 1.000 31.72767 143 VAL B C 1
ATOM 1204 O O . VAL B 1 38 ? 8.99504 -24.73377 -19.57005 1.000 33.23893 143 VAL B O 1
ATOM 1208 N N . GLN B 1 39 ? 9.02441 -26.58214 -18.29076 1.000 39.55907 144 GLN B N 1
ATOM 1209 C CA . GLN B 1 39 ? 10.05931 -27.21272 -19.10333 1.000 31.95404 144 GLN B CA 1
ATOM 1210 C C . GLN B 1 39 ? 9.57154 -27.47385 -20.52369 1.000 33.29644 144 GLN B C 1
ATOM 1211 O O . GLN B 1 39 ? 10.34112 -27.35355 -21.48426 1.000 33.91981 144 GLN B O 1
ATOM 1217 N N . ALA B 1 40 ? 8.29532 -27.83043 -20.67854 1.000 39.73266 145 ALA B N 1
ATOM 1218 C CA . ALA B 1 40 ? 7.77454 -28.16074 -22.00078 1.000 37.80559 145 ALA B CA 1
ATOM 1219 C C . ALA B 1 40 ? 7.48893 -26.91465 -22.83310 1.000 31.85763 145 ALA B C 1
ATOM 1220 O O . ALA B 1 40 ? 7.72448 -26.91238 -24.04633 1.000 41.56439 145 ALA B O 1
ATOM 1222 N N . GLN B 1 41 ? 6.98695 -25.84944 -22.20762 1.000 27.25558 146 GLN B N 1
ATOM 1223 C CA . GLN B 1 41 ? 6.58761 -24.65408 -22.94354 1.000 37.27639 146 GLN B CA 1
ATOM 1224 C C . GLN B 1 41 ? 7.75543 -23.70493 -23.19246 1.000 38.52811 146 GLN B C 1
ATOM 1225 O O . GLN B 1 41 ? 7.93535 -23.22071 -24.31422 1.000 39.76558 146 GLN B O 1
ATOM 1231 N N . VAL B 1 42 ? 8.54853 -23.41864 -22.15734 1.000 34.56962 147 VAL B N 1
ATOM 1232 C CA . VAL B 1 42 ? 9.71844 -22.56708 -22.33312 1.000 29.32480 147 VAL B CA 1
ATOM 1233 C C . VAL B 1 42 ? 10.82824 -23.30522 -23.07448 1.000 36.33828 147 VAL B C 1
ATOM 1234 O O . VAL B 1 42 ? 11.76664 -22.67219 -23.57477 1.000 45.16206 147 VAL B O 1
ATOM 1238 N N . LYS B 1 43 ? 10.73152 -24.63381 -23.17185 1.000 33.02690 148 LYS B N 1
ATOM 1239 C CA . LYS B 1 43 ? 11.72562 -25.48278 -23.83148 1.000 34.71425 148 LYS B CA 1
ATOM 1240 C C . LYS B 1 43 ? 13.07256 -25.39616 -23.10582 1.000 29.98733 148 LYS B C 1
ATOM 1241 O O . LYS B 1 43 ? 14.06176 -24.86026 -23.60721 1.000 35.92115 148 LYS B O 1
ATOM 1247 N N . CYS B 1 44 ? 13.07695 -25.95764 -21.89957 1.000 33.13094 149 CYS B N 1
ATOM 1248 C CA . CYS B 1 44 ? 14.26094 -25.96113 -21.05447 1.000 36.96009 149 CYS B CA 1
ATOM 1249 C C . CYS B 1 44 ? 14.20832 -27.18272 -20.14889 1.000 25.73464 149 CYS B C 1
ATOM 1250 O O . CYS B 1 44 ? 13.17834 -27.84935 -20.03172 1.000 31.85995 149 CYS B O 1
ATOM 1253 N N . CYS B 1 45 ? 15.33900 -27.47926 -19.51184 1.000 25.46433 150 CYS B N 1
ATOM 1254 C CA . CYS B 1 45 ? 15.43786 -28.63186 -18.62646 1.000 24.58943 150 CYS B CA 1
ATOM 1255 C C . CYS B 1 45 ? 16.25596 -28.26384 -17.40005 1.000 33.67626 150 CYS B C 1
ATOM 1256 O O . CYS B 1 45 ? 17.36365 -27.73304 -17.52559 1.000 30.15497 150 CYS B O 1
ATOM 1259 N N . GLY B 1 46 ? 15.71198 -28.55124 -16.22182 1.000 32.41237 151 GLY B N 1
ATOM 1260 C CA . GLY B 1 46 ? 16.36283 -28.17976 -14.98146 1.000 30.64202 151 GLY B CA 1
ATOM 1261 C C . GLY B 1 46 ? 16.27068 -26.68479 -14.73236 1.000 28.26354 151 GLY B C 1
ATOM 1262 O O . GLY B 1 46 ? 15.71875 -25.91751 -15.51787 1.000 32.42400 151 GLY B O 1
ATOM 1263 N N . TRP B 1 47 ? 16.83067 -26.27191 -13.59807 1.000 27.16275 152 TRP B N 1
ATOM 1264 C CA . TRP B 1 47 ? 16.87349 -24.84809 -13.24285 1.000 36.88946 152 TRP B CA 1
ATOM 1265 C C . TRP B 1 47 ? 18.13007 -24.20910 -13.82369 1.000 40.61729 152 TRP B C 1
ATOM 1266 O O . TRP B 1 47 ? 18.05616 -23.41731 -14.76986 1.000 39.84408 152 TRP B O 1
ATOM 1277 N N . VAL B 1 48 ? 19.29265 -24.54978 -13.26704 1.000 36.49918 153 VAL B N 1
ATOM 1278 C CA . VAL B 1 48 ? 20.55221 -24.06060 -13.81508 1.000 44.28279 153 VAL B CA 1
ATOM 1279 C C . VAL B 1 48 ? 20.91656 -24.82099 -15.08349 1.000 51.70898 153 VAL B C 1
ATOM 1280 O O . VAL B 1 48 ? 21.33215 -24.22333 -16.08251 1.000 59.01954 153 VAL B O 1
ATOM 1284 N N . SER B 1 49 ? 20.77235 -26.14262 -15.06044 1.000 44.27058 154 SER B N 1
ATOM 1285 C CA . SER B 1 49 ? 21.04821 -26.98677 -16.21465 1.000 40.05981 154 SER B CA 1
ATOM 1286 C C . SER B 1 49 ? 20.34807 -28.31930 -15.99274 1.000 41.03371 154 SER B C 1
ATOM 1287 O O . SER B 1 49 ? 19.91154 -28.63402 -14.88279 1.000 36.68890 154 SER B O 1
ATOM 1290 N N . PHE B 1 50 ? 20.24593 -29.10679 -17.06618 1.000 37.29488 155 PHE B N 1
ATOM 1291 C CA . PHE B 1 50 ? 19.58033 -30.40029 -16.95904 1.000 34.69804 155 PHE B CA 1
ATOM 1292 C C . PHE B 1 50 ? 20.33872 -31.38346 -16.07667 1.000 37.23046 155 PHE B C 1
ATOM 1293 O O . PHE B 1 50 ? 19.76039 -32.40061 -15.67854 1.000 44.83891 155 PHE B O 1
ATOM 1301 N N . TYR B 1 51 ? 21.60836 -31.11026 -15.76146 1.000 37.31700 156 TYR B N 1
ATOM 1302 C CA . TYR B 1 51 ? 22.35932 -31.99280 -14.87597 1.000 45.73800 156 TYR B CA 1
ATOM 1303 C C . TYR B 1 51 ? 21.83381 -31.96534 -13.44687 1.000 45.52431 156 TYR B C 1
ATOM 1304 O O . TYR B 1 51 ? 22.17209 -32.85547 -12.66019 1.000 48.69986 156 TYR B O 1
ATOM 1313 N N . GLN B 1 52 ? 21.02180 -30.96791 -13.08929 1.000 38.71298 157 GLN B N 1
ATOM 1314 C CA . GLN B 1 52 ? 20.39922 -30.96794 -11.77139 1.000 39.31020 157 GLN B CA 1
ATOM 1315 C C . GLN B 1 52 ? 19.43825 -32.13442 -11.60131 1.000 39.11551 157 GLN B C 1
ATOM 1316 O O . GLN B 1 52 ? 19.14448 -32.52330 -10.46547 1.000 40.36494 157 GLN B O 1
ATOM 1322 N N . TRP B 1 53 ? 18.94285 -32.70015 -12.70406 1.000 34.12900 158 TRP B N 1
ATOM 1323 C CA . TRP B 1 53 ? 18.12463 -33.90168 -12.62064 1.000 34.53423 158 TRP B CA 1
ATOM 1324 C C . TRP B 1 53 ? 18.93394 -35.11963 -12.19848 1.000 31.17203 158 TRP B C 1
ATOM 1325 O O . TRP B 1 53 ? 18.34658 -36.11845 -11.76986 1.000 43.82076 158 TRP B O 1
ATOM 1336 N N . THR B 1 54 ? 20.26381 -35.06341 -12.30664 1.000 38.49743 159 THR B N 1
ATOM 1337 C CA . THR B 1 54 ? 21.09083 -36.16028 -11.81888 1.000 47.60077 159 THR B CA 1
ATOM 1338 C C . THR B 1 54 ? 21.09385 -36.26030 -10.29917 1.000 43.87219 159 THR B C 1
ATOM 1339 O O . THR B 1 54 ? 21.58780 -37.25776 -9.76316 1.000 44.70695 159 THR B O 1
ATOM 1343 N N . ASP B 1 55 ? 20.56981 -35.25637 -9.59676 1.000 38.37305 160 ASP B N 1
ATOM 1344 C CA . ASP B 1 55 ? 20.36478 -35.34751 -8.15693 1.000 42.90876 160 ASP B CA 1
ATOM 1345 C C . ASP B 1 55 ? 19.06194 -36.04753 -7.79395 1.000 44.03568 160 ASP B C 1
ATOM 1346 O O . ASP B 1 55 ? 18.80120 -36.25909 -6.60478 1.000 47.36277 160 ASP B O 1
ATOM 1351 N N . ASN B 1 56 ? 18.24044 -36.40082 -8.78030 1.000 34.89168 161 ASN B N 1
ATOM 1352 C CA . ASN B 1 56 ? 17.03715 -37.18961 -8.54186 1.000 33.28820 161 ASN B CA 1
ATOM 1353 C C . ASN B 1 56 ? 17.44990 -38.65095 -8.41563 1.000 41.88699 161 ASN B C 1
ATOM 1354 O O . ASN B 1 56 ? 17.85062 -39.27707 -9.40270 1.000 44.89478 161 ASN B O 1
ATOM 1359 N N . ALA B 1 57 ? 17.36107 -39.19286 -7.19753 1.000 46.39263 162 ALA B N 1
ATOM 1360 C CA . ALA B 1 57 ? 17.83140 -40.55348 -6.95326 1.000 39.53727 162 ALA B CA 1
ATOM 1361 C C . ALA B 1 57 ? 17.03226 -41.57488 -7.75197 1.000 42.23056 162 ALA B C 1
ATOM 1362 O O . ALA B 1 57 ? 17.60126 -42.52620 -8.29989 1.000 41.91657 162 ALA B O 1
ATOM 1364 N N . GLU B 1 58 ? 15.71178 -41.39842 -7.82764 1.000 34.77191 163 GLU B N 1
ATOM 1365 C CA . GLU B 1 58 ? 14.88157 -42.34865 -8.56134 1.000 45.06047 163 GLU B CA 1
ATOM 1366 C C . GLU B 1 58 ? 15.23716 -42.36879 -10.04298 1.000 45.00070 163 GLU B C 1
ATOM 1367 O O . GLU B 1 58 ? 15.22428 -43.42923 -10.68032 1.000 51.79468 163 GLU B O 1
ATOM 1373 N N . LEU B 1 59 ? 15.57129 -41.20685 -10.60582 1.000 42.99054 164 LEU B N 1
ATOM 1374 C CA . LEU B 1 59 ? 15.87696 -41.13770 -12.03181 1.000 43.51593 164 LEU B CA 1
ATOM 1375 C C . LEU B 1 59 ? 17.20653 -41.80894 -12.35533 1.000 46.58742 164 LEU B C 1
ATOM 1376 O O . LEU B 1 59 ? 17.30778 -42.56740 -13.32627 1.000 56.86776 164 LEU B O 1
ATOM 1381 N N . MET B 1 60 ? 18.23729 -41.54168 -11.55561 1.000 41.87028 165 MET B N 1
ATOM 1382 C CA . MET B 1 60 ? 19.57590 -42.04885 -11.82901 1.000 45.55398 165 MET B CA 1
ATOM 1383 C C . MET B 1 60 ? 19.74811 -43.52010 -11.46670 1.000 52.73374 165 MET B C 1
ATOM 1384 O O . MET B 1 60 ? 20.78164 -44.10576 -11.81120 1.000 53.89637 165 MET B O 1
ATOM 1389 N N . ASN B 1 61 ? 18.77434 -44.13197 -10.79186 1.000 60.17182 166 ASN B N 1
ATOM 1390 C CA . ASN B 1 61 ? 18.81806 -45.55756 -10.48847 1.000 52.89213 166 ASN B CA 1
ATOM 1391 C C . ASN B 1 61 ? 18.25118 -46.41557 -11.61371 1.000 57.46362 166 ASN B C 1
ATOM 1392 O O . ASN B 1 61 ? 18.12110 -47.63242 -11.44556 1.000 65.75594 166 ASN B O 1
ATOM 1397 N N . ARG B 1 62 ? 17.91299 -45.81190 -12.75092 1.000 67.28523 167 ARG B N 1
ATOM 1398 C CA . ARG B 1 62 ? 17.35587 -46.56468 -13.86448 1.000 66.84691 167 ARG B CA 1
ATOM 1399 C C . ARG B 1 62 ? 18.46961 -47.25484 -14.64880 1.000 74.70755 167 ARG B C 1
ATOM 1400 O O . ARG B 1 62 ? 19.54538 -46.68038 -14.83784 1.000 67.56534 167 ARG B O 1
ATOM 1408 N N . PRO B 1 63 ? 18.23690 -48.48535 -15.11639 1.000 72.29514 168 PRO B N 1
ATOM 1409 C CA . PRO B 1 63 ? 19.27462 -49.18204 -15.88971 1.000 74.04594 168 PRO B CA 1
ATOM 1410 C C . PRO B 1 63 ? 19.42690 -48.67500 -17.31308 1.000 74.69817 168 PRO B C 1
ATOM 1411 O O . PRO B 1 63 ? 20.46773 -48.93346 -17.93187 1.000 77.98790 168 PRO B O 1
ATOM 1415 N N . GLU B 1 64 ? 18.43516 -47.97459 -17.85199 1.000 64.67705 169 GLU B N 1
ATOM 1416 C CA . GLU B 1 64 ? 18.48208 -47.44502 -19.20623 1.000 65.31589 169 GLU B CA 1
ATOM 1417 C C . GLU B 1 64 ? 18.52801 -45.92129 -19.16479 1.000 57.44556 169 GLU B C 1
ATOM 1418 O O . GLU B 1 64 ? 18.29318 -45.29486 -18.12832 1.000 69.38817 169 GLU B O 1
ATOM 1424 N N . VAL B 1 65 ? 18.84081 -45.32627 -20.31526 1.000 46.81727 170 VAL B N 1
ATOM 1425 C CA . VAL B 1 65 ? 18.84299 -43.87569 -20.46668 1.000 52.35893 170 VAL B CA 1
ATOM 1426 C C . VAL B 1 65 ? 17.43129 -43.35102 -20.24374 1.000 48.07405 170 VAL B C 1
ATOM 1427 O O . VAL B 1 65 ? 16.55016 -43.52131 -21.09434 1.000 52.10902 170 VAL B O 1
ATOM 1431 N N . THR B 1 66 ? 17.20785 -42.71168 -19.09807 1.000 57.14249 171 THR B N 1
ATOM 1432 C CA . THR B 1 66 ? 15.89139 -42.22619 -18.71244 1.000 37.39258 171 THR B CA 1
ATOM 1433 C C . THR B 1 66 ? 15.98585 -40.75392 -18.34018 1.000 43.49617 171 THR B C 1
ATOM 1434 O O . THR B 1 66 ? 16.93420 -40.33221 -17.67165 1.000 50.95363 171 THR B O 1
ATOM 1438 N N . TYR B 1 67 ? 14.99790 -39.98010 -18.77432 1.000 36.03066 172 TYR B N 1
ATOM 1439 C CA . TYR B 1 67 ? 15.00541 -38.53315 -18.62725 1.000 33.14126 172 TYR B CA 1
ATOM 1440 C C . TYR B 1 67 ? 13.57593 -38.06837 -18.40894 1.000 40.67701 172 TYR B C 1
ATOM 1441 O O . TYR B 1 67 ? 12.62839 -38.81023 -18.69672 1.000 40.30665 172 TYR B O 1
ATOM 1450 N N . PRO B 1 68 ? 13.38028 -36.85405 -17.89191 1.000 35.61219 173 PRO B N 1
ATOM 1451 C CA . PRO B 1 68 ? 12.01427 -36.33073 -17.74578 1.000 30.49629 173 PRO B CA 1
ATOM 1452 C C . PRO B 1 68 ? 11.37252 -36.10095 -19.10674 1.000 32.48064 173 PRO B C 1
ATOM 1453 O O . PRO B 1 68 ? 11.98795 -35.52925 -20.00951 1.000 29.93174 173 PRO B O 1
ATOM 1457 N N . CYS B 1 69 ? 10.12169 -36.55228 -19.24432 1.000 37.65511 174 CYS B N 1
ATOM 1458 C CA . CYS B 1 69 ? 9.43081 -36.44979 -20.52675 1.000 26.11905 174 CYS B CA 1
ATOM 1459 C C . CYS B 1 69 ? 9.19920 -34.99717 -20.92150 1.000 35.30130 174 CYS B C 1
ATOM 1460 O O . CYS B 1 69 ? 9.26770 -34.65039 -22.10660 1.000 29.51879 174 CYS B O 1
ATOM 1463 N N . SER B 1 70 ? 8.91944 -34.13230 -19.94362 1.000 33.18916 175 SER B N 1
ATOM 1464 C CA . SER B 1 70 ? 8.68539 -32.72534 -20.24360 1.000 26.63491 175 SER B CA 1
ATOM 1465 C C . SER B 1 70 ? 9.93414 -32.03541 -20.77479 1.000 34.64555 175 SER B C 1
ATOM 1466 O O . SER B 1 70 ? 9.81972 -31.00236 -21.44305 1.000 26.92261 175 SER B O 1
ATOM 1469 N N . CYS B 1 71 ? 11.11870 -32.58031 -20.49068 1.000 32.45744 176 CYS B N 1
ATOM 1470 C CA . CYS B 1 71 ? 12.36005 -32.02668 -21.01441 1.000 28.50848 176 CYS B CA 1
ATOM 1471 C C . CYS B 1 71 ? 12.62083 -32.40544 -22.46551 1.000 30.30395 176 CYS B C 1
ATOM 1472 O O . CYS B 1 71 ? 13.46030 -31.77009 -23.11112 1.000 36.56793 176 CYS B O 1
ATOM 1475 N N . GLU B 1 72 ? 11.93688 -33.42051 -22.98681 1.000 30.66477 177 GLU B N 1
ATOM 1476 C CA . GLU B 1 72 ? 12.30292 -33.98385 -24.27927 1.000 30.63866 177 GLU B CA 1
ATOM 1477 C C . GLU B 1 72 ? 12.09176 -32.97335 -25.40127 1.000 36.17236 177 GLU B C 1
ATOM 1478 O O . GLU B 1 72 ? 11.08844 -32.25502 -25.43586 1.000 41.82272 177 GLU B O 1
ATOM 1484 N N . VAL B 1 73 ? 13.05413 -32.92145 -26.32116 1.000 36.57644 178 VAL B N 1
ATOM 1485 C CA . VAL B 1 73 ? 12.93946 -32.07504 -27.50362 1.000 33.82265 178 VAL B CA 1
ATOM 1486 C C . VAL B 1 73 ? 11.80305 -32.59696 -28.37168 1.000 29.36439 178 VAL B C 1
ATOM 1487 O O . VAL B 1 73 ? 11.78551 -33.77171 -28.75660 1.000 35.63583 178 VAL B O 1
ATOM 1491 N N . LYS B 1 74 ? 10.84749 -31.72564 -28.68286 1.000 29.62095 179 LYS B N 1
ATOM 1492 C CA . LYS B 1 74 ? 9.68955 -32.12057 -29.46868 1.000 36.09846 179 LYS B CA 1
ATOM 1493 C C . LYS B 1 74 ? 9.16167 -30.90537 -30.21312 1.000 35.44481 179 LYS B C 1
ATOM 1494 O O . LYS B 1 74 ? 9.38056 -29.76127 -29.80781 1.000 31.82502 179 LYS B O 1
ATOM 1500 N N . GLY B 1 75 ? 8.46493 -31.16799 -31.31562 1.000 27.46128 180 GLY B N 1
ATOM 1501 C CA . GLY B 1 75 ? 7.85794 -30.09606 -32.07274 1.000 38.90655 180 GLY B CA 1
ATOM 1502 C C . GLY B 1 75 ? 6.61925 -29.53729 -31.39819 1.000 40.16766 180 GLY B C 1
ATOM 1503 O O . GLY B 1 75 ? 6.03800 -30.13499 -30.49168 1.000 38.04315 180 GLY B O 1
ATOM 1504 N N . GLU B 1 76 ? 6.21053 -28.35708 -31.85900 1.000 32.22849 181 GLU B N 1
ATOM 1505 C CA . GLU B 1 76 ? 5.03502 -27.67809 -31.33044 1.000 33.87399 181 GLU B CA 1
ATOM 1506 C C . GLU B 1 76 ? 3.79234 -28.14935 -32.07768 1.000 43.03585 181 GLU B C 1
ATOM 1507 O O . GLU B 1 76 ? 3.75822 -28.12979 -33.31242 1.000 42.25157 181 GLU B O 1
ATOM 1513 N N . GLU B 1 77 ? 2.77753 -28.57217 -31.32708 1.000 55.99465 182 GLU B N 1
ATOM 1514 C CA . GLU B 1 77 ? 1.55306 -29.09221 -31.91600 1.000 49.69495 182 GLU B CA 1
ATOM 1515 C C . GLU B 1 77 ? 0.60017 -27.96406 -32.30104 1.000 43.69394 182 GLU B C 1
ATOM 1516 O O . GLU B 1 77 ? 0.70450 -26.83078 -31.82610 1.000 62.86512 182 GLU B O 1
ATOM 1522 N N . ASP B 1 78 ? -0.34518 -28.29949 -33.17565 1.000 55.32167 183 ASP B N 1
ATOM 1523 C CA . ASP B 1 78 ? -1.41035 -27.38222 -33.56063 1.000 56.06530 183 ASP B CA 1
ATOM 1524 C C . ASP B 1 78 ? -2.43260 -27.29691 -32.43328 1.000 70.14769 183 ASP B C 1
ATOM 1525 O O . ASP B 1 78 ? -3.01111 -28.31470 -32.03542 1.000 72.95197 183 ASP B O 1
ATOM 1530 N N . ASN B 1 79 ? -2.65015 -26.08399 -31.92230 1.000 63.96175 184 ASN B N 1
ATOM 1531 C CA . ASN B 1 79 ? -3.62902 -25.81511 -30.86834 1.000 86.63259 184 ASN B CA 1
ATOM 1532 C C . ASN B 1 79 ? -3.38041 -26.69640 -29.64152 1.000 89.79786 184 ASN B C 1
ATOM 1533 O O . ASN B 1 79 ? -4.25208 -27.43783 -29.18192 1.000 94.96690 184 ASN B O 1
ATOM 1538 N N . SER B 1 80 ? -2.16413 -26.59912 -29.11431 1.000 82.07034 185 SER B N 1
ATOM 1539 C CA . SER B 1 80 ? -1.77897 -27.38080 -27.94573 1.000 78.96840 185 SER B CA 1
ATOM 1540 C C . SER B 1 80 ? -0.59060 -26.74403 -27.23012 1.000 84.42995 185 SER B C 1
ATOM 1541 O O . SER B 1 80 ? -0.61989 -26.53898 -26.01621 1.000 85.68491 185 SER B O 1
ATOM 1544 N N . SER B 1 82 ? -0.33390 -31.09078 -24.13100 1.000 61.45421 187 SER B N 1
ATOM 1545 C CA . SER B 1 82 ? 0.90704 -30.82632 -24.85044 1.000 74.83513 187 SER B CA 1
ATOM 1546 C C . SER B 1 82 ? 2.12250 -30.99509 -23.94579 1.000 73.11549 187 SER B C 1
ATOM 1547 O O . SER B 1 82 ? 3.24797 -30.69496 -24.34221 1.000 69.27860 187 SER B O 1
ATOM 1550 N N . VAL B 1 83 ? 1.88993 -31.47902 -22.72853 1.000 58.99846 188 VAL B N 1
ATOM 1551 C CA . VAL B 1 83 ? 2.94231 -31.66303 -21.73652 1.000 48.35401 188 VAL B CA 1
ATOM 1552 C C . VAL B 1 83 ? 2.87396 -33.09326 -21.22041 1.000 44.29037 188 VAL B C 1
ATOM 1553 O O . VAL B 1 83 ? 1.87993 -33.48396 -20.59658 1.000 55.14195 188 VAL B O 1
ATOM 1557 N N . ARG B 1 84 ? 3.92635 -33.86809 -21.47080 1.000 40.84620 189 ARG B N 1
ATOM 1558 C CA . ARG B 1 84 ? 4.01742 -35.23196 -20.96693 1.000 41.10109 189 ARG B CA 1
ATOM 1559 C C . ARG B 1 84 ? 4.78878 -35.23965 -19.65267 1.000 42.93836 189 ARG B C 1
ATOM 1560 O O . ARG B 1 84 ? 5.84127 -34.60457 -19.53826 1.000 41.09937 189 ARG B O 1
ATOM 1568 N N . LYS B 1 85 ? 4.25741 -35.95348 -18.66562 1.000 45.44920 190 LYS B N 1
ATOM 1569 C CA . LYS B 1 85 ? 4.83742 -36.03183 -17.33376 1.000 40.27071 190 LYS B CA 1
ATOM 1570 C C . LYS B 1 85 ? 5.64635 -37.31464 -17.18061 1.000 42.68419 190 LYS B C 1
ATOM 1571 O O . LYS B 1 85 ? 5.68235 -38.17385 -18.06608 1.000 50.94737 190 LYS B O 1
ATOM 1577 N N . GLY B 1 86 ? 6.29742 -37.43546 -16.02955 1.000 39.61211 191 GLY B N 1
ATOM 1578 C CA . GLY B 1 86 ? 6.99190 -38.65730 -15.69288 1.000 39.24071 191 GLY B CA 1
ATOM 1579 C C . GLY B 1 86 ? 8.36074 -38.75761 -16.34035 1.000 37.58283 191 GLY B C 1
ATOM 1580 O O . GLY B 1 86 ? 8.95579 -37.77322 -16.79232 1.000 35.12650 191 GLY B O 1
ATOM 1581 N N . PHE B 1 87 ? 8.86033 -39.98857 -16.38205 1.000 48.17747 192 PHE B N 1
ATOM 1582 C CA . PHE B 1 87 ? 10.16816 -40.29861 -16.93712 1.000 30.61556 192 PHE B CA 1
ATOM 1583 C C . PHE B 1 87 ? 10.01013 -41.02010 -18.26822 1.000 38.50159 192 PHE B C 1
ATOM 1584 O O . PHE B 1 87 ? 9.09510 -41.83133 -18.44254 1.000 41.56508 192 PHE B O 1
ATOM 1592 N N . CYS B 1 88 ? 10.90359 -40.71412 -19.20493 1.000 38.23024 193 CYS B N 1
ATOM 1593 C CA . CYS B 1 88 ? 10.87244 -41.26745 -20.55089 1.000 38.04656 193 CYS B CA 1
ATOM 1594 C C . CYS B 1 88 ? 12.16475 -42.02039 -20.83607 1.000 40.83085 193 CYS B C 1
ATOM 1595 O O . CYS B 1 88 ? 13.25476 -41.55366 -20.49110 1.000 46.64163 193 CYS B O 1
ATOM 1598 N N . GLU B 1 89 ? 12.03871 -43.18645 -21.46594 1.000 38.09552 194 GLU B N 1
ATOM 1599 C CA . GLU B 1 89 ? 13.19413 -43.97669 -21.87009 1.000 48.47006 194 GLU B CA 1
ATOM 1600 C C . GLU B 1 89 ? 13.59535 -43.58134 -23.28533 1.000 52.89963 194 GLU B C 1
ATOM 1601 O O . GLU B 1 89 ? 12.73819 -43.45020 -24.16469 1.000 47.77732 194 GLU B O 1
ATOM 1603 N N . ALA B 1 90 ? 14.89499 -43.39391 -23.49850 1.000 50.02279 195 ALA B N 1
ATOM 1604 C CA . ALA B 1 90 ? 15.37148 -42.85091 -24.76245 1.000 49.74030 195 ALA B CA 1
ATOM 1605 C C . ALA B 1 90 ? 15.08488 -43.81537 -25.91153 1.000 58.24831 195 ALA B C 1
ATOM 1606 O O . ALA B 1 90 ? 15.19066 -45.03485 -25.74377 1.000 68.02885 195 ALA B O 1
ATOM 1608 N N . PRO B 1 91 ? 14.71691 -43.30115 -27.08586 1.000 66.54562 196 PRO B N 1
ATOM 1609 C CA . PRO B 1 91 ? 14.49488 -44.18025 -28.24297 1.000 60.55536 196 PRO B CA 1
ATOM 1610 C C . PRO B 1 91 ? 15.80984 -44.77397 -28.72736 1.000 57.03356 196 PRO B C 1
ATOM 1611 O O . PRO B 1 91 ? 16.80962 -44.06813 -28.87250 1.000 61.33900 196 PRO B O 1
ATOM 1615 N N . GLY B 1 92 ? 15.80216 -46.07484 -28.97711 1.000 69.64667 197 GLY B N 1
ATOM 1616 C CA . GLY B 1 92 ? 17.01791 -46.76954 -29.40126 1.000 70.43208 197 GLY B CA 1
ATOM 1617 C C . GLY B 1 92 ? 17.96147 -47.15167 -28.28353 1.000 79.87318 197 GLY B C 1
ATOM 1618 O O . GLY B 1 92 ? 18.45924 -48.28083 -28.25027 1.000 87.57419 197 GLY B O 1
ATOM 1619 N N . GLN B 1 93 ? 18.22471 -46.23072 -27.36147 1.000 91.40023 198 GLN B N 1
ATOM 1620 C CA . GLN B 1 93 ? 19.06636 -46.51351 -26.20388 1.000 87.83835 198 GLN B CA 1
ATOM 1621 C C . GLN B 1 93 ? 18.35068 -47.43991 -25.22793 1.000 81.75733 198 GLN B C 1
ATOM 1622 O O . GLN B 1 93 ? 18.36111 -48.65977 -25.39282 1.000 91.80427 198 GLN B O 1
ATOM 1628 N N . THR B 1 95 ? 20.65461 -51.00011 -24.51921 1.000 71.34920 200 THR B N 1
ATOM 1629 C CA . THR B 1 95 ? 21.91114 -51.60128 -24.08730 1.000 71.72415 200 THR B CA 1
ATOM 1630 C C . THR B 1 95 ? 21.94031 -51.78977 -22.57354 1.000 74.13926 200 THR B C 1
ATOM 1631 O O . THR B 1 95 ? 22.70458 -52.60573 -22.05692 1.000 87.02630 200 THR B O 1
ATOM 1635 N N . GLN B 1 96 ? 21.09411 -51.03097 -21.87734 1.000 90.56113 201 GLN B N 1
ATOM 1636 C CA . GLN B 1 96 ? 21.00138 -51.06053 -20.41697 1.000 87.71344 201 GLN B CA 1
ATOM 1637 C C . GLN B 1 96 ? 22.37006 -50.85359 -19.77039 1.000 94.15834 201 GLN B C 1
ATOM 1638 O O . GLN B 1 96 ? 22.81946 -51.63615 -18.93031 1.000 94.50575 201 GLN B O 1
ATOM 1644 N N . SER B 1 97 ? 23.03809 -49.77392 -20.17730 1.000 97.95442 202 SER B N 1
ATOM 1645 C CA . SER B 1 97 ? 24.35436 -49.41204 -19.66690 1.000 88.91949 202 SER B CA 1
ATOM 1646 C C . SER B 1 97 ? 24.27484 -48.30897 -18.61670 1.000 93.99209 202 SER B C 1
ATOM 1647 O O . SER B 1 97 ? 25.24168 -47.56548 -18.41906 1.000 84.17606 202 SER B O 1
ATOM 1650 N N . GLY B 1 98 ? 23.13512 -48.18846 -17.94180 1.000 85.73350 203 GLY B N 1
ATOM 1651 C CA . GLY B 1 98 ? 22.92586 -47.15145 -16.95594 1.000 74.02853 203 GLY B CA 1
ATOM 1652 C C . GLY B 1 98 ? 22.33539 -45.89508 -17.57081 1.000 75.03394 203 GLY B C 1
ATOM 1653 O O . GLY B 1 98 ? 22.17872 -45.76448 -18.78700 1.000 79.56738 203 GLY B O 1
ATOM 1654 N N . ASN B 1 99 ? 22.00051 -44.94583 -16.70211 1.000 66.13575 204 ASN B N 1
ATOM 1655 C CA . ASN B 1 99 ? 21.43915 -43.67628 -17.14119 1.000 63.90421 204 ASN B CA 1
ATOM 1656 C C . ASN B 1 99 ? 22.57568 -42.72615 -17.49568 1.000 65.35008 204 ASN B C 1
ATOM 1657 O O . ASN B 1 99 ? 23.49858 -42.52901 -16.69899 1.000 71.93206 204 ASN B O 1
ATOM 1662 N N . HIS B 1 100 ? 22.50321 -42.13828 -18.68392 1.000 56.56786 205 HIS B N 1
ATOM 1663 C CA . HIS B 1 100 ? 23.56636 -41.27058 -19.18961 1.000 52.49829 205 HIS B CA 1
ATOM 1664 C C . HIS B 1 100 ? 22.99942 -39.89485 -19.50250 1.000 53.84036 205 HIS B C 1
ATOM 1665 O O . HIS B 1 100 ? 22.29678 -39.73614 -20.51917 1.000 58.41604 205 HIS B O 1
ATOM 1672 N N . PRO B 1 101 ? 23.26940 -38.87715 -18.68068 1.000 48.15654 206 PRO B N 1
ATOM 1673 C CA . PRO B 1 101 ? 22.69046 -37.54966 -18.94900 1.000 49.66159 206 PRO B CA 1
ATOM 1674 C C . PRO B 1 101 ? 23.16169 -36.91797 -20.24837 1.000 49.10568 206 PRO B C 1
ATOM 1675 O O . PRO B 1 101 ? 22.40164 -36.15643 -20.86037 1.000 57.76333 206 PRO B O 1
ATOM 1679 N N . GLU B 1 102 ? 24.38508 -37.20776 -20.69833 1.000 52.22031 207 GLU B N 1
ATOM 1680 C CA . GLU B 1 102 ? 24.84139 -36.66256 -21.97136 1.000 55.04044 207 GLU B CA 1
ATOM 1681 C C . GLU B 1 102 ? 24.10834 -37.26698 -23.16207 1.000 48.97966 207 GLU B C 1
ATOM 1682 O O . GLU B 1 102 ? 24.28104 -36.78229 -24.28543 1.000 46.90055 207 GLU B O 1
ATOM 1688 N N . ASP B 1 103 ? 23.29378 -38.29955 -22.94686 1.000 52.74380 208 ASP B N 1
ATOM 1689 C CA . ASP B 1 103 ? 22.53626 -38.94331 -24.01003 1.000 52.94709 208 ASP B CA 1
ATOM 1690 C C . ASP B 1 103 ? 21.06858 -38.54276 -24.01608 1.000 50.75907 208 ASP B C 1
ATOM 1691 O O . ASP B 1 103 ? 20.32331 -38.98931 -24.89234 1.000 51.79551 208 ASP B O 1
ATOM 1696 N N . TRP B 1 104 ? 20.63910 -37.72464 -23.06566 1.000 50.55834 209 TRP B N 1
ATOM 1697 C CA . TRP B 1 104 ? 19.23910 -37.32797 -22.97612 1.000 45.46129 209 TRP B CA 1
ATOM 1698 C C . TRP B 1 104 ? 18.87731 -36.43392 -24.15464 1.000 42.20282 209 TRP B C 1
ATOM 1699 O O . TRP B 1 104 ? 19.53405 -35.40535 -24.36157 1.000 52.33403 209 TRP B O 1
ATOM 1710 N N . PRO B 1 105 ? 17.85630 -36.77717 -24.95185 1.000 38.34083 210 PRO B N 1
ATOM 1711 C CA . PRO B 1 105 ? 17.37158 -35.88819 -26.01657 1.000 34.88986 210 PRO B CA 1
ATOM 1712 C C . PRO B 1 105 ? 16.53083 -34.73018 -25.48170 1.000 32.64156 210 PRO B C 1
ATOM 1713 O O . PRO B 1 105 ? 15.39450 -34.51290 -25.90624 1.000 30.01923 210 PRO B O 1
ATOM 1717 N N . VAL B 1 106 ? 17.09580 -33.98318 -24.53815 1.000 32.79914 211 VAL B N 1
ATOM 1718 C CA . VAL B 1 106 ? 16.37231 -32.94547 -23.82079 1.000 37.78592 211 VAL B CA 1
ATOM 1719 C C . VAL 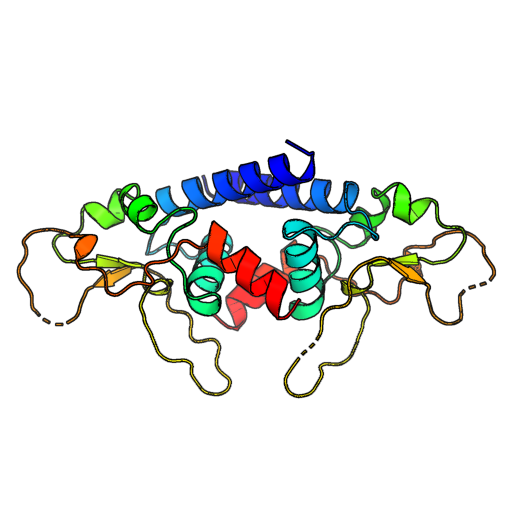B 1 106 ? 16.95444 -31.58247 -24.17384 1.000 32.89356 211 VAL B C 1
ATOM 1720 O O . VAL B 1 106 ? 18.05218 -31.46531 -24.72734 1.000 35.80580 211 VAL B O 1
ATOM 1724 N N . TYR B 1 107 ? 16.19705 -30.53719 -23.84148 1.000 38.59816 212 TYR B N 1
ATOM 1725 C CA . TYR B 1 107 ? 16.65560 -29.17202 -24.06676 1.000 33.61398 212 TYR B CA 1
ATOM 1726 C C . TYR B 1 107 ? 17.89406 -28.88665 -23.22674 1.000 30.31593 212 TYR B C 1
ATOM 1727 O O . TYR B 1 107 ? 17.93008 -29.18249 -22.02903 1.000 34.11262 212 TYR B O 1
ATOM 1736 N N . GLN B 1 108 ? 18.91490 -28.31203 -23.86401 1.000 38.22307 213 GLN B N 1
ATOM 1737 C CA . GLN B 1 108 ? 20.21904 -28.15871 -23.23287 1.000 35.01795 213 GLN B CA 1
ATOM 1738 C C . GLN B 1 108 ? 20.33956 -26.92402 -22.34587 1.000 38.41916 213 GLN B C 1
ATOM 1739 O O . GLN B 1 108 ? 21.34660 -26.79414 -21.64156 1.000 44.16592 213 GLN B O 1
ATOM 1745 N N . GLU B 1 109 ? 19.36264 -26.02161 -22.34826 1.000 32.21644 214 GLU B N 1
ATOM 1746 C CA . GLU B 1 109 ? 19.42642 -24.82782 -21.51476 1.000 33.12819 214 GLU B CA 1
ATOM 1747 C C . GLU B 1 109 ? 18.56864 -25.00121 -20.27022 1.000 37.02124 214 GLU B C 1
ATOM 1748 O O . GLU B 1 109 ? 17.48564 -25.59101 -20.32480 1.000 35.65648 214 GLU B O 1
ATOM 1754 N N . GLY B 1 110 ? 19.06581 -24.48697 -19.14798 1.000 31.51007 215 GLY B N 1
ATOM 1755 C CA . GLY B 1 110 ? 18.28559 -24.48486 -17.93143 1.000 29.80433 215 GLY B CA 1
ATOM 1756 C C . GLY B 1 110 ? 17.15635 -23.47421 -17.98180 1.000 38.97956 215 GLY B C 1
ATOM 1757 O O . GLY B 1 110 ? 17.18948 -22.48728 -18.71814 1.000 35.59863 215 GLY B O 1
ATOM 1758 N N . CYS B 1 111 ? 16.12459 -23.73637 -17.17763 1.000 46.84141 216 CYS B N 1
ATOM 1759 C CA . CYS B 1 111 ? 14.94494 -22.87989 -17.18769 1.000 43.58060 216 CYS B CA 1
ATOM 1760 C C . CYS B 1 111 ? 15.18428 -21.53796 -16.51343 1.000 42.27611 216 CYS B C 1
ATOM 1761 O O . CYS B 1 111 ? 14.43602 -20.59109 -16.77897 1.000 40.95965 216 CYS B O 1
ATOM 1764 N N . MET B 1 112 ? 16.19180 -21.43320 -15.64366 1.000 33.91057 217 MET B N 1
ATOM 1765 C CA . MET B 1 112 ? 16.48492 -20.14663 -15.02069 1.000 45.00639 217 MET B CA 1
ATOM 1766 C C . MET B 1 112 ? 16.77240 -19.08587 -16.07426 1.000 47.00475 217 MET B C 1
ATOM 1767 O O . MET B 1 112 ? 16.18107 -18.00218 -16.05825 1.000 47.58040 217 MET B O 1
ATOM 1772 N N . GLU B 1 113 ? 17.67509 -19.38902 -17.00850 1.000 43.91209 218 GLU B N 1
ATOM 1773 C CA . GLU B 1 113 ? 18.05515 -18.40894 -18.02046 1.000 29.94025 218 GLU B CA 1
ATOM 1774 C C . GLU B 1 113 ? 16.96130 -18.21894 -19.06704 1.000 39.59767 218 GLU B C 1
ATOM 1775 O O . GLU B 1 113 ? 16.71832 -17.09220 -19.51663 1.000 46.51489 218 GLU B O 1
ATOM 1777 N N . LYS B 1 114 ? 16.28545 -19.30018 -19.46729 1.000 36.09699 219 LYS B N 1
ATOM 1778 C CA . LYS B 1 114 ? 15.33668 -19.19080 -20.57145 1.000 40.26043 219 LYS B CA 1
ATOM 1779 C C . LYS B 1 114 ? 14.03979 -18.50561 -20.16048 1.000 39.96371 219 LYS B C 1
ATOM 1780 O O . LYS B 1 114 ? 13.40411 -17.85614 -20.99625 1.000 49.07191 219 LYS B O 1
ATOM 1786 N N . VAL B 1 115 ? 13.62209 -18.63757 -18.90005 1.000 38.77603 220 VAL B N 1
ATOM 1787 C CA . VAL B 1 115 ? 12.38266 -17.99321 -18.47701 1.000 30.55331 220 VAL B CA 1
ATOM 1788 C C . VAL B 1 115 ? 12.53366 -16.47653 -18.48755 1.000 45.08169 220 VAL B C 1
ATOM 1789 O O . VAL B 1 115 ? 11.64638 -15.75951 -18.96528 1.000 47.09429 220 VAL B O 1
ATOM 1793 N N . GLN B 1 116 ? 13.66005 -15.96165 -17.98171 1.000 37.13796 221 GLN B N 1
ATOM 1794 C CA . GLN B 1 116 ? 13.88165 -14.51792 -18.01680 1.000 45.84344 221 GLN B CA 1
ATOM 1795 C C . GLN B 1 116 ? 13.95215 -14.00688 -19.44962 1.000 50.49432 221 GLN B C 1
ATOM 1796 O O . GLN B 1 116 ? 13.39851 -12.94699 -19.76584 1.000 53.78560 221 GLN B O 1
ATOM 1802 N N . ALA B 1 117 ? 14.62887 -14.74709 -20.33106 1.000 51.34135 222 ALA B N 1
ATOM 1803 C CA . ALA B 1 117 ? 14.65478 -14.37337 -21.74077 1.000 45.38047 222 ALA B CA 1
ATOM 1804 C C . ALA B 1 117 ? 13.26115 -14.44906 -22.34908 1.000 46.58581 222 ALA B C 1
ATOM 1805 O O . ALA B 1 117 ? 12.87922 -13.59515 -23.15732 1.000 51.33636 222 ALA B O 1
ATOM 1807 N N . TRP B 1 118 ? 12.48634 -15.46657 -21.96746 1.000 43.23286 223 TRP B N 1
ATOM 1808 C CA . TRP B 1 118 ? 11.12196 -15.59670 -22.46725 1.000 45.18894 223 TRP B CA 1
ATOM 1809 C C . TRP B 1 118 ? 10.23377 -14.46490 -21.96591 1.000 61.71691 223 TRP B C 1
ATOM 1810 O O . TRP B 1 118 ? 9.35938 -13.98549 -22.69747 1.000 69.30097 223 TRP B O 1
ATOM 1821 N N . LEU B 1 119 ? 10.44326 -14.02107 -20.72399 1.000 54.36449 224 LEU B N 1
ATOM 1822 C CA . LEU B 1 119 ? 9.62543 -12.94017 -20.18277 1.000 51.31485 224 LEU B CA 1
ATOM 1823 C C . LEU B 1 119 ? 9.99289 -11.60050 -20.80861 1.000 58.86911 224 LEU B C 1
ATOM 1824 O O . LEU B 1 119 ? 9.11222 -10.78353 -21.10033 1.000 62.48201 224 LEU B O 1
ATOM 1829 N N . GLN B 1 120 ? 11.28528 -11.35615 -21.02499 1.000 63.47901 225 GLN B N 1
ATOM 1830 C CA . GLN B 1 120 ? 11.73332 -10.09960 -21.61098 1.000 72.91251 225 GLN B CA 1
ATOM 1831 C C . GLN B 1 120 ? 11.46605 -10.01937 -23.10745 1.000 69.26973 225 GLN B C 1
ATOM 1832 O O . GLN B 1 120 ? 11.68884 -8.96090 -23.70435 1.000 73.89550 225 GLN B O 1
ATOM 1834 N N . GLU B 1 121 ? 10.99383 -11.10380 -23.71980 1.000 67.12667 226 GLU B N 1
ATOM 1835 C CA . GLU B 1 121 ? 10.73987 -11.17376 -25.15338 1.000 79.07964 226 GLU B CA 1
ATOM 1836 C C . GLU B 1 121 ? 9.26758 -10.99073 -25.50154 1.000 78.05322 226 GLU B C 1
ATOM 1837 O O . GLU B 1 121 ? 8.93684 -10.22327 -26.40999 1.000 93.84195 226 GLU B O 1
ATOM 1839 N N . ASN B 1 122 ? 8.37328 -11.68365 -24.79746 1.000 61.20828 227 ASN B N 1
ATOM 1840 C CA . ASN B 1 122 ? 6.95294 -11.67047 -25.11664 1.000 75.60871 227 ASN B CA 1
ATOM 1841 C C . ASN B 1 122 ? 6.11270 -10.86819 -24.13232 1.000 81.55552 227 ASN B C 1
ATOM 1842 O O . ASN B 1 122 ? 4.88639 -10.82587 -24.28231 1.000 71.30269 227 ASN B O 1
ATOM 1847 N N . LEU B 1 123 ? 6.72848 -10.23222 -23.13980 1.000 81.93056 228 LEU B N 1
ATOM 1848 C CA . LEU B 1 123 ? 6.00333 -9.36302 -22.21627 1.000 78.38370 228 LEU B CA 1
ATOM 1849 C C . LEU B 1 123 ? 6.96842 -8.47916 -21.43259 1.000 81.50222 228 LEU B C 1
ATOM 1850 O O . LEU B 1 123 ? 7.57527 -7.56266 -21.98659 1.000 79.17696 228 LEU B O 1
#

Organism: Homo sapiens (NCBI:txid9606)

Solvent-accessible surface area: 11791 Å² total; per-residue (Å²): 185,60,96,6,1,96,22,49,115,109,30,5,40,6,9,37,24,4,0,113,43,4,79,39,111,66,100,12,28,16,4,15,30,10,1,41,42,0,9,64,20,85,0,0,0,40,90,37,17,118,31,0,44,69,1,80,72,0,60,83,84,87,25,21,1,2,0,7,0,0,28,90,52,72,88,56,135,162,59,73,58,17,105,86,8,23,14,104,24,145,151,68,74,82,75,26,17,62,20,117,83,11,50,4,25,114,89,7,0,74,68,52,31,81,61,91,8,81,81,80,86,87,18,52,114,3,76,145,75,30,7,41,13,8,38,52,3,0,115,34,3,77,37,108,65,100,14,25,17,4,16,31,11,0,59,43,0,2,56,19,60,0,0,0,40,90,35,14,108,32,0,42,83,1,72,71,0,57,122,87,76,29,0,1,1,0,7,1,0,29,89,57,61,115,77,136,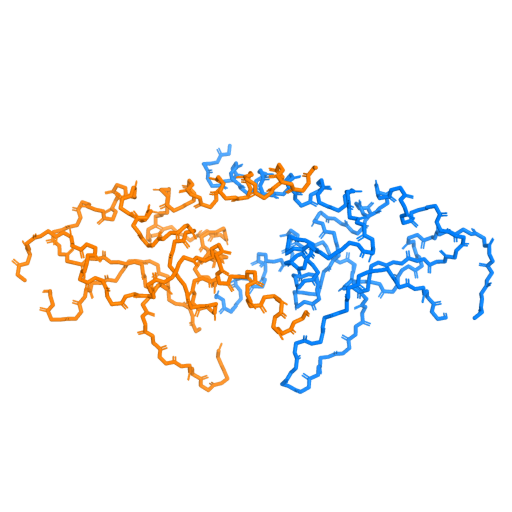162,79,47,13,122,74,8,26,14,67,11,107,88,77,130,129,72,25,19,53,23,116,62,9,49,4,30,116,95,6,0,77,61,51,32,72,63,66,5,83,79,64,41